Protein AF-A0A7S3YKD3-F1 (afdb_monomer_lite)

Radius of gyration: 24.83 Å; chains: 1; bounding box: 84×63×55 Å

Structure (mmCIF, N/CA/C/O backbone):
data_AF-A0A7S3YKD3-F1
#
_entry.id   AF-A0A7S3YKD3-F1
#
loop_
_atom_site.group_PDB
_atom_site.id
_atom_site.type_symbol
_atom_site.label_atom_id
_atom_site.label_alt_id
_atom_site.label_comp_id
_atom_site.label_asym_id
_atom_site.label_entity_id
_atom_site.label_seq_id
_atom_site.pdbx_PDB_ins_code
_atom_site.Cartn_x
_atom_site.Cartn_y
_atom_site.Cartn_z
_atom_site.occupancy
_atom_site.B_iso_or_equiv
_atom_site.auth_seq_id
_atom_site.auth_comp_id
_atom_site.auth_asym_id
_atom_site.auth_atom_id
_atom_site.pdbx_PDB_model_num
ATOM 1 N N . MET A 1 1 ? -50.666 22.606 -21.831 1.00 34.66 1 MET A N 1
ATOM 2 C CA . MET A 1 1 ? -51.166 21.639 -20.827 1.00 34.66 1 MET A CA 1
ATOM 3 C C . MET A 1 1 ? -49.979 20.759 -20.458 1.00 34.66 1 MET A C 1
ATOM 5 O O . MET A 1 1 ? -49.546 19.998 -21.302 1.00 34.66 1 MET A O 1
ATOM 9 N N . VAL A 1 2 ? -49.150 21.169 -19.493 1.00 30.89 2 VAL A N 1
ATOM 10 C CA . VAL A 1 2 ? -49.247 20.908 -18.037 1.00 30.89 2 VAL A CA 1
ATOM 11 C C . VAL A 1 2 ? -49.263 19.411 -17.709 1.00 30.89 2 VAL A C 1
ATOM 13 O O . VAL A 1 2 ? -50.261 18.758 -17.980 1.00 30.89 2 VAL A O 1
ATOM 16 N N . SER A 1 3 ? -48.165 18.919 -17.119 1.00 30.25 3 SER A N 1
ATOM 17 C CA . SER A 1 3 ? -48.097 18.133 -15.862 1.00 30.25 3 SER A CA 1
ATOM 18 C C . SER A 1 3 ? -46.668 17.564 -15.739 1.00 30.25 3 SER A C 1
ATOM 20 O O . SER A 1 3 ? -46.297 16.682 -16.500 1.00 30.25 3 SER A O 1
ATOM 22 N N . CYS A 1 4 ? -45.722 18.185 -15.026 1.00 28.56 4 CYS A N 1
ATOM 23 C CA . CYS A 1 4 ? -45.516 18.176 -13.566 1.00 28.56 4 CYS A CA 1
ATOM 24 C C . CYS A 1 4 ? -45.497 16.772 -12.918 1.00 28.56 4 CYS A C 1
ATOM 26 O O . CYS A 1 4 ? -46.563 16.196 -12.746 1.00 28.56 4 CYS A O 1
ATOM 28 N N . CYS A 1 5 ? -44.270 16.325 -12.569 1.00 29.75 5 CYS A N 1
ATOM 29 C CA . CYS A 1 5 ? -43.744 15.666 -11.341 1.00 29.75 5 CYS A CA 1
ATOM 30 C C . CYS A 1 5 ? -44.534 14.561 -10.585 1.00 29.75 5 CYS A C 1
ATOM 32 O O . CYS A 1 5 ? -45.752 14.521 -10.694 1.00 29.75 5 CYS A O 1
ATOM 34 N N . PRO A 1 6 ? -43.896 13.743 -9.699 1.00 41.44 6 PRO A N 1
ATOM 35 C CA . PRO A 1 6 ? -42.502 13.805 -9.216 1.00 41.44 6 PRO A CA 1
ATOM 36 C C . PRO A 1 6 ? -41.736 12.458 -9.212 1.00 41.44 6 PRO A C 1
ATOM 38 O O . PRO A 1 6 ? -42.296 11.395 -8.959 1.00 41.44 6 PRO A O 1
ATOM 41 N N . TYR A 1 7 ? -40.412 12.514 -9.386 1.00 30.55 7 TYR A N 1
ATOM 42 C CA . TYR A 1 7 ? -39.527 11.453 -8.897 1.00 30.55 7 TYR A CA 1
ATOM 43 C C . TYR A 1 7 ? -39.234 11.720 -7.420 1.00 30.55 7 TYR A C 1
ATOM 45 O O . TYR A 1 7 ? -38.707 12.771 -7.052 1.00 30.55 7 TYR A O 1
ATOM 53 N N . SER A 1 8 ? -39.649 10.774 -6.585 1.00 32.41 8 SER A N 1
ATOM 54 C CA . SER A 1 8 ? -39.481 10.786 -5.140 1.00 32.41 8 SER A CA 1
ATOM 55 C C . SER A 1 8 ? -38.012 10.717 -4.731 1.00 32.41 8 SER A C 1
ATOM 57 O O . SER A 1 8 ? -37.218 9.950 -5.272 1.00 32.41 8 SER A O 1
ATOM 59 N N . LEU A 1 9 ? -37.700 11.517 -3.717 1.00 37.72 9 LEU A N 1
ATOM 60 C CA . LEU A 1 9 ? -36.485 11.505 -2.917 1.00 37.72 9 LEU A CA 1
ATOM 61 C C . LEU A 1 9 ? -36.179 10.097 -2.385 1.00 37.72 9 LEU A C 1
ATOM 63 O O . LEU A 1 9 ? -36.966 9.541 -1.623 1.00 37.72 9 LEU A O 1
ATOM 67 N N . LEU A 1 10 ? -34.989 9.582 -2.689 1.00 32.19 10 LEU A N 1
ATOM 68 C CA . LEU A 1 10 ? -34.290 8.627 -1.833 1.00 32.19 10 LEU A CA 1
ATOM 69 C C . LEU A 1 10 ? -32.870 9.152 -1.622 1.00 32.19 10 LEU A C 1
ATOM 71 O O . LEU A 1 10 ? -31.980 8.987 -2.450 1.00 32.19 10 LEU A O 1
ATOM 75 N N . GLN A 1 11 ? -32.694 9.854 -0.504 1.00 32.47 11 GLN A N 1
ATOM 76 C CA . GLN A 1 11 ? -31.392 10.185 0.057 1.00 32.47 11 GLN A CA 1
ATOM 77 C C . GLN A 1 11 ? -30.726 8.886 0.530 1.00 32.47 11 GLN A C 1
ATOM 79 O O . GLN A 1 11 ? -31.123 8.322 1.547 1.00 32.47 11 GLN A O 1
ATOM 84 N N . THR A 1 12 ? -29.708 8.416 -0.185 1.00 33.34 12 THR A N 1
ATOM 85 C CA . THR A 1 12 ? -28.757 7.417 0.326 1.00 33.34 12 THR A CA 1
ATOM 86 C C . THR A 1 12 ? -27.536 8.144 0.897 1.00 33.34 12 THR A C 1
ATOM 88 O O . THR A 1 12 ? -26.924 8.929 0.170 1.00 33.34 12 THR A O 1
ATOM 91 N N . PRO A 1 13 ? -27.143 7.926 2.164 1.00 38.16 13 PRO A N 1
ATOM 92 C CA . PRO A 1 13 ? -25.991 8.595 2.747 1.00 38.16 13 PRO A CA 1
ATOM 93 C C . PRO A 1 13 ? -24.750 7.726 2.541 1.00 38.16 13 PRO A C 1
ATOM 95 O O . PRO A 1 13 ? -24.388 6.965 3.429 1.00 38.16 13 PRO A O 1
ATOM 98 N N . VAL A 1 14 ? -24.095 7.798 1.383 1.00 41.41 14 VAL A N 1
ATOM 99 C CA . VAL A 1 14 ? -22.787 7.145 1.212 1.00 41.41 14 VAL A CA 1
ATOM 100 C C . VAL A 1 14 ? -21.859 8.032 0.389 1.00 41.41 14 VAL A C 1
ATOM 102 O O . VAL A 1 14 ? -22.277 8.653 -0.585 1.00 41.41 14 VAL A O 1
ATOM 105 N N . THR A 1 15 ? -20.591 8.045 0.812 1.00 36.19 15 THR A N 1
ATOM 106 C CA . THR A 1 15 ? -19.396 8.663 0.208 1.00 36.19 15 THR A CA 1
ATOM 107 C C . THR A 1 15 ? -19.278 10.188 0.304 1.00 36.19 15 THR A C 1
ATOM 109 O O . THR A 1 15 ? -19.713 10.940 -0.562 1.00 36.19 15 THR A O 1
ATOM 112 N N . ARG A 1 16 ? -18.584 10.655 1.355 1.00 39.53 16 ARG A N 1
ATOM 113 C CA . ARG A 1 16 ? -17.815 11.904 1.278 1.00 39.53 16 ARG A CA 1
ATOM 114 C C . ARG A 1 16 ? -16.459 11.578 0.659 1.00 39.53 16 ARG A C 1
ATOM 116 O O . ARG A 1 16 ? -15.628 10.954 1.306 1.00 39.53 16 ARG A O 1
ATOM 123 N N . ILE A 1 17 ? -16.281 12.007 -0.580 1.00 44.41 17 ILE A N 1
ATOM 124 C CA . ILE A 1 17 ? -15.014 12.009 -1.309 1.00 44.41 17 ILE A CA 1
ATOM 125 C C . ILE A 1 17 ? -14.238 13.242 -0.828 1.00 44.41 17 ILE A C 1
ATOM 127 O O . ILE A 1 17 ? -14.763 14.359 -0.879 1.00 44.41 17 ILE A O 1
ATOM 131 N N . LEU A 1 18 ? -13.034 13.056 -0.290 1.00 38.66 18 LEU A N 1
ATOM 132 C CA . LEU A 1 18 ? -12.149 14.166 0.064 1.00 38.66 18 LEU A CA 1
ATOM 133 C C . LEU A 1 18 ? -11.165 14.383 -1.089 1.00 38.66 18 LEU A C 1
ATOM 135 O O . LEU A 1 18 ? -10.303 13.551 -1.324 1.00 38.66 18 LEU A O 1
ATOM 139 N N . ASN A 1 19 ? -11.291 15.512 -1.792 1.00 33.53 19 ASN A N 1
ATOM 140 C CA . ASN A 1 19 ? -10.354 15.915 -2.847 1.00 33.53 19 ASN A CA 1
ATOM 141 C C . ASN A 1 19 ? -8.927 16.113 -2.295 1.00 33.53 19 ASN A C 1
ATOM 143 O O . ASN A 1 19 ? -8.754 16.597 -1.174 1.00 33.53 19 ASN A O 1
ATOM 147 N N . ASN A 1 20 ? -7.919 15.843 -3.132 1.00 47.00 20 ASN A N 1
ATOM 148 C CA . ASN A 1 20 ? -6.479 15.808 -2.820 1.00 47.00 20 ASN A CA 1
ATOM 149 C C . ASN A 1 20 ? -5.908 16.976 -1.983 1.00 47.00 20 ASN A C 1
ATOM 151 O O . ASN A 1 20 ? -4.963 16.772 -1.227 1.00 47.00 20 ASN A O 1
ATOM 155 N N . SER A 1 21 ? -6.474 18.187 -2.025 1.00 42.28 21 SER A N 1
ATOM 156 C CA . SER A 1 21 ? -6.007 19.302 -1.173 1.00 42.28 21 SER A CA 1
ATOM 157 C C . SER A 1 21 ? -6.525 19.259 0.274 1.00 42.28 21 SER A C 1
ATOM 159 O O . SER A 1 21 ? -5.949 19.903 1.147 1.00 42.28 21 SER A O 1
ATOM 161 N N . LEU A 1 22 ? -7.588 18.500 0.557 1.00 42.09 22 LEU A N 1
ATOM 162 C CA . LEU A 1 22 ? -8.149 18.317 1.903 1.00 42.09 22 LEU A CA 1
ATOM 163 C C . LEU A 1 22 ? -7.567 17.096 2.626 1.00 42.09 22 LEU A C 1
ATOM 165 O O . LEU A 1 22 ? -7.574 17.082 3.852 1.00 42.09 22 LEU A O 1
ATOM 169 N N . VAL A 1 23 ? -7.023 16.114 1.899 1.00 46.91 23 VAL A N 1
ATOM 170 C CA . VAL A 1 23 ? -6.358 14.923 2.466 1.00 46.91 23 VAL A CA 1
ATOM 171 C C . VAL A 1 23 ? -5.108 15.323 3.253 1.00 46.91 23 VAL A C 1
ATOM 173 O O . VAL A 1 23 ? -4.964 14.951 4.418 1.00 46.91 23 VAL A O 1
ATOM 176 N N . LEU A 1 24 ? -4.264 16.179 2.665 1.00 44.59 24 LEU A N 1
ATOM 177 C CA . LEU A 1 24 ? -3.077 16.718 3.330 1.00 44.59 24 LEU A CA 1
ATOM 178 C C . LEU A 1 24 ? -3.462 17.566 4.546 1.00 44.59 24 LEU A C 1
ATOM 180 O O . LEU A 1 24 ? -2.840 17.448 5.591 1.00 44.59 24 LEU A O 1
ATOM 184 N N . VAL A 1 25 ? -4.521 18.374 4.451 1.00 47.53 25 VAL A N 1
ATOM 185 C CA . VAL A 1 25 ? -4.980 19.232 5.553 1.00 47.53 25 VAL A CA 1
ATOM 186 C C . VAL A 1 25 ? -5.644 18.422 6.666 1.00 47.53 25 VAL A C 1
ATOM 188 O O . VAL A 1 25 ? -5.446 18.758 7.822 1.00 47.53 25 VAL A O 1
ATOM 191 N N . ALA A 1 26 ? -6.372 17.343 6.374 1.00 47.84 26 ALA A N 1
ATOM 192 C CA . ALA A 1 26 ? -7.004 16.499 7.390 1.00 47.84 26 ALA A CA 1
ATOM 193 C C . ALA A 1 26 ? -5.978 15.643 8.141 1.00 47.84 26 ALA A C 1
ATOM 195 O O . ALA A 1 26 ? -6.002 15.606 9.371 1.00 47.84 26 ALA A O 1
ATOM 196 N N . VAL A 1 27 ? -5.033 15.028 7.422 1.00 51.47 27 VAL A N 1
ATOM 197 C CA . VAL A 1 27 ? -3.926 14.282 8.033 1.00 51.47 27 VAL A CA 1
ATOM 198 C C . VAL A 1 27 ? -3.004 15.252 8.782 1.00 51.47 27 VAL A C 1
ATOM 200 O O . VAL A 1 27 ? -2.698 15.009 9.942 1.00 51.47 27 VAL A O 1
ATOM 203 N N . THR A 1 28 ? -2.681 16.421 8.218 1.00 48.00 28 THR A N 1
ATOM 204 C CA . THR A 1 28 ? -1.852 17.442 8.891 1.00 48.00 28 THR A CA 1
ATOM 205 C C . THR A 1 28 ? -2.562 18.131 10.067 1.00 48.00 28 THR A C 1
ATOM 207 O O . THR A 1 28 ? -1.922 18.396 11.075 1.00 48.00 28 THR A O 1
ATOM 210 N N . LEU A 1 29 ? -3.876 18.387 10.028 1.00 47.72 29 LEU A N 1
ATOM 211 C CA . LEU A 1 29 ? -4.627 18.940 11.173 1.00 47.72 29 LEU A CA 1
ATOM 212 C C . LEU A 1 29 ? -4.763 17.921 12.307 1.00 47.72 29 LEU A C 1
ATOM 214 O O . LEU A 1 29 ? -4.669 18.309 13.472 1.00 47.72 29 LEU A O 1
ATOM 218 N N . LEU A 1 30 ? -4.918 16.632 11.988 1.00 48.78 30 LEU A N 1
ATOM 219 C CA . LEU A 1 30 ? -4.808 15.550 12.974 1.00 48.78 30 LEU A CA 1
ATOM 220 C C . LEU A 1 30 ? -3.377 15.468 13.557 1.00 48.78 30 LEU A C 1
ATOM 222 O O . LEU A 1 30 ? -3.214 15.276 14.762 1.00 48.78 30 LEU A O 1
ATOM 226 N N . ILE A 1 31 ? -2.344 15.722 12.741 1.00 48.41 31 ILE A N 1
ATOM 227 C CA . ILE A 1 31 ? -0.923 15.769 13.146 1.00 48.41 31 ILE A CA 1
ATOM 228 C C . ILE A 1 31 ? -0.572 17.011 14.001 1.00 48.41 31 ILE A C 1
ATOM 230 O O . ILE A 1 31 ? 0.213 16.903 14.945 1.00 48.41 31 ILE A O 1
ATOM 234 N N . CYS A 1 32 ? -1.129 18.194 13.715 1.00 37.81 32 CYS A N 1
ATOM 235 C CA . CYS A 1 32 ? -0.796 19.448 14.410 1.00 37.81 32 CYS A CA 1
ATOM 236 C C . CYS A 1 32 ? -1.543 19.631 15.740 1.00 37.81 32 CYS A C 1
ATOM 238 O O . CYS A 1 32 ? -1.026 20.275 16.652 1.00 37.81 32 CYS A O 1
ATOM 240 N N . LEU A 1 33 ? -2.741 19.059 15.896 1.00 41.28 33 LEU A N 1
ATOM 241 C CA . LEU A 1 33 ? -3.511 19.175 17.143 1.00 41.28 33 LEU A CA 1
ATOM 242 C C . LEU A 1 33 ? -2.972 18.287 18.280 1.00 41.28 33 LEU A C 1
ATOM 244 O O . LEU A 1 33 ? -3.301 18.526 19.440 1.00 41.28 33 LEU A O 1
ATOM 248 N N . SER A 1 34 ? -2.110 17.312 17.976 1.00 40.25 34 SER A N 1
ATOM 249 C CA . SER A 1 34 ? -1.435 16.452 18.962 1.00 40.25 34 SER A CA 1
ATOM 250 C C . SER A 1 34 ? -0.055 16.971 19.405 1.00 40.25 34 SER A C 1
ATOM 252 O O . SER A 1 34 ? 0.497 16.475 20.383 1.00 40.25 34 SER A O 1
ATOM 254 N N . SER A 1 35 ? 0.492 18.000 18.745 1.00 41.03 35 SER A N 1
ATOM 255 C CA . SER A 1 35 ? 1.831 18.557 19.017 1.00 41.03 35 SER A CA 1
ATOM 256 C C . SER A 1 35 ? 1.823 19.928 19.723 1.00 41.03 35 SER A C 1
ATOM 258 O O . SER A 1 35 ? 2.880 20.463 20.051 1.00 41.03 35 SER A O 1
ATOM 260 N N . ALA A 1 36 ? 0.650 20.480 20.056 1.00 37.75 36 ALA A N 1
ATOM 261 C CA . ALA A 1 36 ? 0.516 21.794 20.702 1.00 37.75 36 ALA A CA 1
ATOM 262 C C . ALA A 1 36 ? 0.768 21.818 22.230 1.00 37.75 36 ALA A C 1
ATOM 264 O O . ALA A 1 36 ? 0.475 22.817 22.884 1.00 37.75 36 ALA A O 1
ATOM 265 N N . PHE A 1 37 ? 1.330 20.763 22.825 1.00 39.53 37 PHE A N 1
ATOM 266 C CA . PHE A 1 37 ? 1.667 20.747 24.252 1.00 39.53 37 PHE A CA 1
ATOM 267 C C . PHE A 1 37 ? 3.044 20.121 24.474 1.00 39.53 37 PHE A C 1
ATOM 269 O O . PHE A 1 37 ? 3.154 18.966 24.858 1.00 39.53 37 PHE A O 1
ATOM 276 N N . THR A 1 38 ? 4.102 20.864 24.143 1.00 32.50 38 THR A N 1
ATOM 277 C CA . THR A 1 38 ? 5.305 21.103 24.973 1.00 32.50 38 THR A CA 1
ATOM 278 C C . THR A 1 38 ? 6.276 21.949 24.142 1.00 32.50 38 THR A C 1
ATOM 280 O O . THR A 1 38 ? 7.192 21.440 23.508 1.00 32.50 38 THR A O 1
ATOM 283 N N . PHE A 1 39 ? 6.085 23.266 24.134 1.00 29.30 39 PHE A N 1
ATOM 284 C CA . PHE A 1 39 ? 7.184 24.189 23.849 1.00 29.30 39 PHE A CA 1
ATOM 285 C C . PHE A 1 39 ? 7.141 25.278 24.916 1.00 29.30 39 PHE A C 1
ATOM 287 O O . PHE A 1 39 ? 6.600 26.363 24.720 1.00 29.30 39 PHE A O 1
ATOM 294 N N . ASN A 1 40 ? 7.629 24.919 26.106 1.00 27.75 40 ASN A N 1
ATOM 295 C CA . ASN A 1 40 ? 7.983 25.897 27.121 1.00 27.75 40 ASN A CA 1
ATOM 296 C C . ASN A 1 40 ? 9.492 26.151 27.044 1.00 27.75 40 ASN A C 1
ATOM 298 O O . ASN A 1 40 ? 10.292 25.249 26.807 1.00 27.75 40 ASN A O 1
ATOM 302 N N . LEU A 1 41 ? 9.798 27.430 27.175 1.00 30.83 41 LEU A N 1
ATOM 303 C CA . LEU A 1 41 ? 11.041 28.148 26.984 1.00 30.83 41 LEU A CA 1
ATOM 304 C C . LEU A 1 41 ? 12.292 27.502 27.593 1.00 30.83 41 LEU A C 1
ATOM 306 O O . LEU A 1 41 ? 12.326 27.160 28.769 1.00 30.83 41 LEU A O 1
ATOM 310 N N . GLY A 1 42 ? 13.379 27.593 26.821 1.00 29.42 42 GLY A N 1
ATOM 311 C CA . GLY A 1 42 ? 14.695 27.939 27.350 1.00 29.42 42 GLY A CA 1
ATOM 312 C C . GLY A 1 42 ? 15.708 26.801 27.406 1.00 29.42 42 GLY A C 1
ATOM 313 O O . GLY A 1 42 ? 15.666 25.980 28.306 1.00 29.42 42 GLY A O 1
ATOM 314 N N . GLN A 1 43 ? 16.718 26.847 26.536 1.00 29.28 43 GLN A N 1
ATOM 315 C CA . GLN A 1 43 ? 18.073 27.231 26.949 1.00 29.28 43 GLN A CA 1
ATOM 316 C C . GLN A 1 43 ? 19.038 27.292 25.757 1.00 29.28 43 GLN A C 1
ATOM 318 O O . GLN A 1 43 ? 18.932 26.558 24.778 1.00 29.28 43 GLN A O 1
ATOM 323 N N . LYS A 1 44 ? 19.969 28.242 25.863 1.00 30.30 44 LYS A N 1
ATOM 324 C CA . LYS A 1 44 ? 21.137 28.442 25.008 1.00 30.30 44 LYS A CA 1
ATOM 325 C C . LYS A 1 44 ? 22.305 27.581 25.521 1.00 30.30 44 LYS A C 1
ATOM 327 O O . LYS A 1 44 ? 22.471 27.484 26.728 1.00 30.30 44 LYS A O 1
ATOM 332 N N . HIS A 1 45 ? 23.172 27.195 24.578 1.00 27.70 45 HIS A N 1
ATOM 333 C CA . HIS A 1 45 ? 24.629 26.989 24.695 1.00 27.70 45 HIS A CA 1
ATOM 334 C C . HIS A 1 45 ? 25.230 25.715 25.348 1.00 27.70 45 HIS A C 1
ATOM 336 O O . HIS A 1 45 ? 24.852 25.311 26.435 1.00 27.70 45 HIS A O 1
ATOM 342 N N . GLU A 1 46 ? 26.292 25.240 24.662 1.00 30.02 46 GLU A N 1
ATOM 343 C CA . GLU A 1 46 ? 27.473 24.444 25.096 1.00 30.02 46 GLU A CA 1
ATOM 344 C C . GLU A 1 46 ? 27.338 22.906 25.194 1.00 30.02 46 GLU A C 1
ATOM 346 O O . GLU A 1 46 ? 26.496 22.372 25.895 1.00 30.02 46 GLU A O 1
ATOM 351 N N . LYS A 1 47 ? 27.975 22.145 24.283 1.00 25.91 47 LYS A N 1
ATOM 352 C CA . LYS A 1 47 ? 29.381 21.651 24.211 1.00 25.91 47 LYS A CA 1
ATOM 353 C C . LYS A 1 47 ? 29.661 20.400 25.071 1.00 25.91 47 LYS A C 1
ATOM 355 O O . LYS A 1 47 ? 29.787 20.481 26.279 1.00 25.91 47 LYS A O 1
ATOM 360 N N . PHE A 1 48 ? 29.848 19.284 24.355 1.00 22.11 48 PHE A N 1
ATOM 361 C CA . PHE A 1 48 ? 30.926 18.281 24.467 1.00 22.11 48 PHE A CA 1
ATOM 362 C C . PHE A 1 48 ? 31.413 17.841 25.867 1.00 22.11 48 PHE A C 1
ATOM 364 O O . PHE A 1 48 ? 32.119 18.592 26.530 1.00 22.11 48 PHE A O 1
ATOM 371 N N . CYS A 1 49 ? 31.210 16.561 26.213 1.00 22.61 49 CYS A N 1
ATOM 372 C CA . CYS A 1 49 ? 32.290 15.643 26.618 1.00 22.61 49 CYS A CA 1
ATOM 373 C C . CYS A 1 49 ? 31.804 14.180 26.664 1.00 22.61 49 CYS A C 1
ATOM 375 O O . CYS A 1 49 ? 30.672 13.903 27.050 1.00 22.61 49 CYS A O 1
ATOM 377 N N . ALA A 1 50 ? 32.678 13.268 26.236 1.00 23.78 50 ALA A N 1
ATOM 378 C CA . ALA A 1 50 ? 32.503 11.816 26.186 1.00 23.78 50 ALA A CA 1
ATOM 379 C C . ALA A 1 50 ? 32.610 11.149 27.570 1.00 23.78 50 ALA A C 1
ATOM 381 O O . ALA A 1 50 ? 33.186 11.761 28.459 1.00 23.78 50 ALA A O 1
ATOM 382 N N . VAL A 1 51 ? 32.162 9.887 27.693 1.00 24.48 51 VAL A N 1
ATOM 383 C CA . VAL A 1 51 ? 32.847 8.767 28.390 1.00 24.48 51 VAL A CA 1
ATOM 384 C C . VAL A 1 51 ? 32.163 7.438 27.997 1.00 24.48 51 VAL A C 1
ATOM 386 O O . VAL A 1 51 ? 30.950 7.293 28.123 1.00 24.48 51 VAL A O 1
ATOM 389 N N . GLU A 1 52 ? 32.959 6.477 27.518 1.00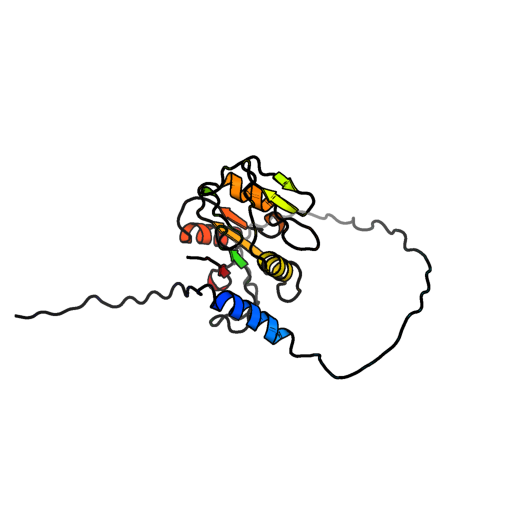 24.53 52 GLU A N 1
ATOM 390 C CA . GLU A 1 52 ? 32.639 5.043 27.397 1.00 24.53 52 GLU A CA 1
ATOM 391 C C . GLU A 1 52 ? 32.602 4.352 28.773 1.00 24.53 52 GLU A C 1
ATOM 393 O O . GLU A 1 52 ? 33.367 4.720 29.661 1.00 24.53 52 GLU A O 1
ATOM 398 N N . THR A 1 53 ? 31.806 3.287 28.935 1.00 27.09 53 THR A N 1
ATOM 399 C CA . THR A 1 53 ? 32.297 1.918 29.247 1.00 27.09 53 THR A CA 1
ATOM 400 C C . THR A 1 53 ? 31.153 0.928 29.533 1.00 27.09 53 THR A C 1
ATOM 402 O O . THR A 1 53 ? 30.337 1.123 30.423 1.00 27.09 53 THR A O 1
ATOM 405 N N . ASP A 1 54 ? 31.143 -0.142 28.733 1.00 24.75 54 ASP A N 1
ATOM 406 C CA . ASP A 1 54 ? 31.086 -1.571 29.083 1.00 24.75 54 ASP A CA 1
ATOM 407 C C . ASP A 1 54 ? 30.056 -2.196 30.064 1.00 24.75 54 ASP A C 1
ATOM 409 O O . ASP A 1 54 ? 29.994 -1.890 31.250 1.00 24.75 54 ASP A O 1
ATOM 413 N N . ARG A 1 55 ? 29.505 -3.314 29.546 1.00 26.42 55 ARG A N 1
ATOM 414 C CA . ARG A 1 55 ? 29.165 -4.620 30.167 1.00 26.42 55 ARG A CA 1
ATOM 415 C C . ARG A 1 55 ? 27.731 -4.946 30.640 1.00 26.42 55 ARG A C 1
ATOM 417 O O . ARG A 1 55 ? 27.229 -4.434 31.628 1.00 26.42 55 ARG A O 1
ATOM 424 N N . ALA A 1 56 ? 27.259 -6.031 30.005 1.00 25.36 56 ALA A N 1
ATOM 425 C CA . ALA A 1 56 ? 26.682 -7.264 30.563 1.00 25.36 56 ALA A CA 1
ATOM 426 C C . ALA A 1 56 ? 25.186 -7.325 30.926 1.00 25.36 56 ALA A C 1
ATOM 428 O O . ALA A 1 56 ? 24.731 -6.700 31.876 1.00 25.36 56 ALA A O 1
ATOM 429 N N . ALA A 1 57 ? 24.478 -8.249 30.263 1.00 28.64 57 ALA A N 1
ATOM 430 C CA . ALA A 1 57 ? 23.497 -9.122 30.909 1.00 28.64 57 ALA A CA 1
ATOM 431 C C . ALA A 1 57 ? 23.298 -10.408 30.084 1.00 28.64 57 ALA A C 1
ATOM 433 O O . ALA A 1 57 ? 22.750 -10.386 28.982 1.00 28.64 57 ALA A O 1
ATOM 434 N N . ASP A 1 58 ? 23.769 -11.514 30.656 1.00 28.52 58 ASP A N 1
ATOM 435 C CA . ASP A 1 58 ? 23.553 -12.893 30.231 1.00 28.52 58 ASP A CA 1
ATOM 436 C C . ASP A 1 58 ? 22.165 -13.421 30.658 1.00 28.52 58 ASP A C 1
ATOM 438 O O . ASP A 1 58 ? 21.662 -13.118 31.737 1.00 28.52 58 ASP A O 1
ATOM 442 N N . SER A 1 59 ? 21.596 -14.252 29.778 1.00 29.59 59 SER A N 1
ATOM 443 C CA . SER A 1 59 ? 20.760 -15.454 29.978 1.00 29.59 59 SER A CA 1
ATOM 444 C C . SER A 1 59 ? 19.913 -15.670 31.251 1.00 29.59 59 SER A C 1
ATOM 446 O O . SER A 1 59 ? 20.445 -15.815 32.349 1.00 29.59 59 SER A O 1
ATOM 448 N N . ALA A 1 60 ? 18.626 -16.000 31.052 1.00 26.50 60 ALA A N 1
ATOM 449 C CA . ALA A 1 60 ? 17.925 -17.009 31.859 1.00 26.50 60 ALA A CA 1
ATOM 450 C C . ALA A 1 60 ? 16.777 -17.673 31.070 1.00 26.50 60 ALA A C 1
ATOM 452 O O . ALA A 1 60 ? 15.778 -17.050 30.713 1.00 26.50 60 ALA A O 1
ATOM 453 N N . THR A 1 61 ? 16.953 -18.964 30.805 1.00 25.88 61 THR A N 1
ATOM 454 C CA . THR A 1 61 ? 16.058 -19.862 30.068 1.00 25.88 61 THR A CA 1
ATOM 455 C C . THR A 1 61 ? 15.083 -20.570 31.014 1.00 25.88 61 THR A C 1
ATOM 457 O O . THR A 1 61 ? 15.461 -20.977 32.105 1.00 25.88 61 THR A O 1
ATOM 460 N N . ALA A 1 62 ? 13.863 -20.785 30.511 1.00 25.52 62 ALA A N 1
ATOM 461 C CA . ALA A 1 62 ? 12.933 -21.881 30.807 1.00 25.52 62 ALA A CA 1
ATOM 462 C C . ALA A 1 62 ? 12.528 -22.167 32.261 1.00 25.52 62 ALA A C 1
ATOM 464 O O . ALA A 1 62 ? 13.244 -22.833 32.992 1.00 25.52 62 ALA A O 1
ATOM 465 N N . LEU A 1 63 ? 11.258 -21.886 32.569 1.00 25.92 63 LEU A N 1
ATOM 466 C CA . LEU A 1 63 ? 10.413 -22.716 33.438 1.00 25.92 63 LEU A CA 1
ATOM 467 C C . LEU A 1 63 ? 8.935 -22.463 33.074 1.00 25.92 63 LEU A C 1
ATOM 469 O O . LEU A 1 63 ? 8.243 -21.681 33.716 1.00 25.92 63 LEU A O 1
ATOM 473 N N . TYR A 1 64 ? 8.434 -23.111 32.018 1.00 24.77 64 TYR A N 1
ATOM 474 C CA . TYR A 1 64 ? 6.989 -23.186 31.768 1.00 24.77 64 TYR A CA 1
ATOM 475 C C . TYR A 1 64 ? 6.611 -24.549 31.191 1.00 24.77 64 TYR A C 1
ATOM 477 O O . TYR A 1 64 ? 6.494 -24.727 29.983 1.00 24.77 64 TYR A O 1
ATOM 485 N N . ALA A 1 65 ? 6.455 -25.543 32.067 1.00 28.78 65 ALA A N 1
ATOM 486 C CA . ALA A 1 65 ? 5.814 -26.808 31.719 1.00 28.78 65 ALA A CA 1
ATOM 487 C C . ALA A 1 65 ? 5.391 -27.580 32.977 1.00 28.78 65 ALA A C 1
ATOM 489 O O . ALA A 1 65 ? 6.145 -28.420 33.460 1.00 28.78 65 ALA A O 1
ATOM 490 N N . ARG A 1 66 ? 4.168 -27.352 33.483 1.00 28.88 66 ARG A N 1
ATOM 491 C CA . ARG A 1 66 ? 3.375 -28.408 34.143 1.00 28.88 66 ARG A CA 1
ATOM 492 C C . ARG A 1 66 ? 1.907 -28.012 34.318 1.00 28.88 66 ARG A C 1
ATOM 494 O O . ARG A 1 66 ? 1.565 -27.241 35.202 1.00 28.88 66 ARG A O 1
ATOM 501 N N . SER A 1 67 ? 1.029 -28.612 33.520 1.00 29.39 67 SER A N 1
ATOM 502 C CA . SER A 1 67 ? -0.040 -29.511 33.994 1.00 29.39 67 SER A CA 1
ATOM 503 C C . SER A 1 67 ? -1.103 -29.692 32.902 1.00 29.39 67 SER A C 1
ATOM 505 O O . SER A 1 67 ? -1.786 -28.759 32.499 1.00 29.39 67 SER A O 1
ATOM 507 N N . LYS A 1 68 ? -1.228 -30.927 32.402 1.00 28.77 68 LYS A N 1
ATOM 508 C CA . LYS A 1 68 ? -2.400 -31.398 31.657 1.00 28.77 68 LYS A CA 1
ATOM 509 C C . LYS A 1 68 ? -3.219 -32.264 32.605 1.00 28.77 68 LYS A C 1
ATOM 511 O O . LYS A 1 68 ? -2.700 -33.244 33.134 1.00 28.77 68 LYS A O 1
ATOM 516 N N . GLY A 1 69 ? -4.485 -31.908 32.783 1.00 27.30 69 GLY A N 1
ATOM 517 C CA . GLY A 1 69 ? -5.492 -32.710 33.459 1.00 27.30 69 GLY A CA 1
ATOM 518 C C . GLY A 1 69 ? -6.812 -32.638 32.694 1.00 27.30 69 GLY A C 1
ATOM 519 O O . GLY A 1 69 ? -7.389 -31.567 32.599 1.00 27.30 69 GLY A O 1
ATOM 520 N N . ARG A 1 70 ? -7.232 -33.807 32.193 1.00 27.61 70 ARG A N 1
ATOM 521 C CA . ARG A 1 70 ? -8.610 -34.292 31.989 1.00 27.61 70 ARG A CA 1
ATOM 522 C C . ARG A 1 70 ? -9.543 -33.558 31.002 1.00 27.61 70 ARG A C 1
ATOM 524 O O . ARG A 1 70 ? -9.907 -32.406 31.183 1.00 27.61 70 ARG A O 1
ATOM 531 N N . GLN A 1 71 ? -9.977 -34.310 29.985 1.00 31.23 71 GLN A N 1
ATOM 532 C CA . GLN A 1 71 ? -11.118 -34.012 29.116 1.00 31.23 71 GLN A CA 1
ATOM 533 C C . GLN A 1 71 ? -12.419 -34.465 29.791 1.00 31.23 71 GLN A C 1
ATOM 535 O O . GLN A 1 71 ? -12.438 -35.553 30.359 1.00 31.23 71 GLN A O 1
ATOM 540 N N . ASP A 1 72 ? -13.483 -33.676 29.651 1.00 30.53 72 ASP A N 1
ATOM 541 C CA . ASP A 1 72 ? -14.863 -34.165 29.615 1.00 30.53 72 ASP A CA 1
ATOM 542 C C . ASP A 1 72 ? -15.710 -33.253 28.717 1.00 30.53 72 ASP A C 1
ATOM 544 O O . ASP A 1 72 ? -15.490 -32.043 28.628 1.00 30.53 72 ASP A O 1
ATOM 548 N N . GLY A 1 73 ? -16.620 -33.884 27.974 1.00 30.17 73 GLY A N 1
ATOM 549 C CA . GLY A 1 73 ? -17.400 -33.283 26.901 1.00 30.17 73 GLY A CA 1
ATOM 550 C C . GLY A 1 73 ? -18.584 -32.440 27.373 1.00 30.17 73 GLY A C 1
ATOM 551 O O . GLY A 1 73 ? -19.217 -32.710 28.388 1.00 30.17 73 GLY A O 1
ATOM 552 N N . GLY A 1 74 ? -18.931 -31.447 26.556 1.00 27.64 74 GLY A N 1
ATOM 553 C CA . GLY A 1 74 ? -20.137 -30.645 26.708 1.00 27.64 74 GLY A CA 1
ATOM 554 C C . GLY A 1 74 ? -20.419 -29.853 25.437 1.00 27.64 74 GLY A C 1
ATOM 555 O O . GLY A 1 74 ? -19.700 -28.920 25.100 1.00 27.64 74 GLY A O 1
ATOM 556 N N . ARG A 1 75 ? -21.471 -30.247 24.717 1.00 34.16 75 ARG A N 1
ATOM 557 C CA . ARG A 1 75 ? -22.052 -29.521 23.582 1.00 34.16 75 ARG A CA 1
ATOM 558 C C . ARG A 1 75 ? -22.559 -28.163 24.080 1.00 34.16 75 ARG A C 1
ATOM 560 O O . ARG A 1 75 ? -23.505 -28.132 24.860 1.00 34.16 75 ARG A O 1
ATOM 567 N N . GLN A 1 76 ? -21.961 -27.065 23.624 1.00 27.84 76 GLN A N 1
ATOM 568 C CA . GLN A 1 76 ? -22.429 -25.707 23.913 1.00 27.84 76 GLN A CA 1
ATOM 569 C C . GLN A 1 76 ? -22.740 -24.962 22.609 1.00 27.84 76 GLN A C 1
ATOM 571 O O . GLN A 1 76 ? -21.985 -25.021 21.640 1.00 27.84 76 GLN A O 1
ATOM 576 N N . GLN A 1 77 ? -23.918 -24.335 22.594 1.00 31.27 77 GLN A N 1
ATOM 577 C CA . GLN A 1 77 ? -24.440 -23.438 21.560 1.00 31.27 77 GLN A CA 1
ATOM 578 C C . GLN A 1 77 ? -23.439 -22.333 21.189 1.00 31.27 77 GLN A C 1
ATOM 580 O O . GLN A 1 77 ? -22.646 -21.938 22.045 1.00 31.27 77 GLN A O 1
ATOM 585 N N . PRO A 1 78 ? -23.481 -21.793 19.953 1.00 31.05 78 PRO A N 1
ATOM 586 C CA . PRO A 1 78 ? -22.582 -20.717 19.568 1.00 31.05 78 PRO A CA 1
ATOM 587 C C . PRO A 1 78 ? -22.884 -19.482 20.421 1.00 31.05 78 PRO A C 1
ATOM 589 O O . PRO A 1 78 ? -23.965 -18.895 20.344 1.00 31.05 78 PRO A O 1
ATOM 592 N N . ALA A 1 79 ? -21.919 -19.134 21.269 1.00 31.12 79 ALA A N 1
ATOM 593 C CA . ALA A 1 79 ? -21.925 -17.921 22.058 1.00 31.12 79 ALA A CA 1
ATOM 594 C C . ALA A 1 79 ? -21.900 -16.707 21.121 1.00 31.12 79 ALA A C 1
ATOM 596 O O . ALA A 1 79 ? -21.138 -16.661 20.153 1.00 31.12 79 ALA A O 1
ATOM 597 N N . ALA A 1 80 ? -22.772 -15.748 21.421 1.00 32.94 80 ALA A N 1
ATOM 598 C CA . ALA A 1 80 ? -22.865 -14.461 20.761 1.00 32.94 80 ALA A CA 1
ATOM 599 C C . ALA A 1 80 ? -21.489 -13.787 20.651 1.00 32.94 80 ALA A C 1
ATOM 601 O O . ALA A 1 80 ? -20.689 -13.831 21.587 1.00 32.94 80 ALA A O 1
ATOM 602 N N . ALA A 1 81 ? -21.244 -13.165 19.496 1.00 38.19 81 ALA A N 1
ATOM 603 C CA . ALA A 1 81 ? -20.064 -12.362 19.220 1.00 38.19 81 ALA A CA 1
ATOM 604 C C . ALA A 1 81 ? -19.788 -11.403 20.387 1.00 38.19 81 ALA A C 1
ATOM 606 O O . ALA A 1 81 ? -20.645 -10.602 20.764 1.00 38.19 81 ALA A O 1
ATOM 607 N N . ALA A 1 82 ? -18.596 -11.521 20.971 1.00 36.50 82 ALA A N 1
ATOM 608 C CA . ALA A 1 82 ? -18.134 -10.634 22.021 1.00 36.50 82 ALA A CA 1
ATOM 609 C C . ALA A 1 82 ? -18.099 -9.198 21.480 1.00 36.50 82 ALA A C 1
ATOM 611 O O . ALA A 1 82 ? -17.287 -8.859 20.620 1.00 36.50 82 ALA A O 1
ATOM 612 N N . GLN A 1 83 ? -19.012 -8.366 21.976 1.00 39.41 83 GLN A N 1
ATOM 613 C CA . GLN A 1 83 ? -19.003 -6.925 21.768 1.00 39.41 83 GLN A CA 1
ATOM 614 C C . GLN A 1 83 ? -17.744 -6.371 22.440 1.00 39.41 83 GLN A C 1
ATOM 616 O O . GLN A 1 83 ? -17.620 -6.418 23.663 1.00 39.41 83 GLN A O 1
ATOM 621 N N . ASN A 1 84 ? -16.787 -5.907 21.637 1.00 46.44 84 ASN A N 1
ATOM 622 C CA . ASN A 1 84 ? -15.514 -5.379 22.115 1.00 46.44 84 ASN A CA 1
ATOM 623 C C . ASN A 1 84 ? -15.645 -3.850 22.277 1.00 46.44 84 ASN A C 1
ATOM 625 O O . ASN A 1 84 ? -15.867 -3.171 21.272 1.00 46.44 84 ASN A O 1
ATOM 629 N N . PRO A 1 85 ? -15.575 -3.279 23.494 1.00 47.38 85 PRO A N 1
ATOM 630 C CA . PRO A 1 85 ? -15.873 -1.870 23.699 1.00 47.38 85 PRO A CA 1
ATOM 631 C C . PRO A 1 85 ? -14.604 -1.012 23.591 1.00 47.38 85 PRO A C 1
ATOM 633 O O . PRO A 1 85 ? -13.855 -0.877 24.552 1.00 47.38 85 PRO A O 1
ATOM 636 N N . ALA A 1 86 ? -14.400 -0.392 22.429 1.00 45.00 86 ALA A N 1
ATOM 637 C CA . ALA A 1 86 ? -13.715 0.895 22.244 1.00 45.00 86 ALA A CA 1
ATOM 638 C C . ALA A 1 86 ? -14.001 1.363 20.803 1.00 45.00 86 ALA A C 1
ATOM 640 O O . ALA A 1 86 ? -13.818 0.577 19.886 1.00 45.00 86 ALA A O 1
ATOM 641 N N . ALA A 1 87 ? -14.440 2.574 20.469 1.00 45.78 87 ALA A N 1
ATOM 642 C CA . ALA A 1 87 ? -14.899 3.754 21.190 1.00 45.78 87 ALA A CA 1
ATOM 643 C C . ALA A 1 87 ? -15.748 4.574 20.181 1.00 45.78 87 ALA A C 1
ATOM 645 O O . ALA A 1 87 ? -15.731 4.322 18.983 1.00 45.78 87 ALA A O 1
ATOM 646 N N . HIS A 1 88 ? -16.532 5.528 20.667 1.00 42.72 88 HIS A N 1
ATOM 647 C CA . HIS A 1 88 ? -17.662 6.167 19.980 1.00 42.72 88 HIS A CA 1
ATOM 648 C C . HIS A 1 88 ? -17.348 6.945 18.673 1.00 42.72 88 HIS A C 1
ATOM 650 O O . HIS A 1 88 ? -16.664 7.964 18.724 1.00 42.72 88 HIS A O 1
ATOM 656 N N . ASN A 1 89 ? -17.962 6.568 17.539 1.00 50.34 89 ASN A N 1
ATOM 657 C CA . ASN A 1 89 ? -17.958 7.344 16.286 1.00 50.34 89 ASN A CA 1
ATOM 658 C C . ASN A 1 89 ? -19.311 8.037 16.012 1.00 50.34 89 ASN A C 1
ATOM 660 O O . ASN A 1 89 ? -20.250 7.404 15.525 1.00 50.34 89 ASN A O 1
ATOM 664 N N . PRO A 1 90 ? -19.400 9.363 16.208 1.00 45.62 90 PRO A N 1
ATOM 665 C CA . PRO A 1 90 ? -20.426 10.171 15.578 1.00 45.62 90 PRO A CA 1
ATOM 666 C C . PRO A 1 90 ? -19.761 11.165 14.612 1.00 45.62 90 PRO A C 1
ATOM 668 O O . PRO A 1 90 ? -19.657 12.359 14.885 1.00 45.62 90 PRO A O 1
ATOM 671 N N . ARG A 1 91 ? -19.356 10.652 13.444 1.00 50.03 91 ARG A N 1
ATOM 672 C CA . ARG A 1 91 ? -18.899 11.378 12.237 1.00 50.03 91 ARG A CA 1
ATOM 673 C C . ARG A 1 91 ? -17.407 11.809 12.183 1.00 50.03 91 ARG A C 1
ATOM 675 O O . ARG A 1 91 ? -17.122 12.814 11.545 1.00 50.03 91 ARG A O 1
ATOM 682 N N . LEU A 1 92 ? -16.466 11.020 12.740 1.00 54.78 92 LEU A N 1
ATOM 683 C CA . LEU A 1 92 ? -14.992 11.262 12.849 1.00 54.78 92 LEU A CA 1
ATOM 684 C C . LEU A 1 92 ? -14.566 12.359 13.856 1.00 54.78 92 LEU A C 1
ATOM 686 O O . LEU A 1 92 ? -13.646 13.137 13.618 1.00 54.78 92 LEU A O 1
ATOM 690 N N . GLY A 1 93 ? -15.240 12.434 15.007 1.00 49.62 93 GLY A N 1
ATOM 691 C CA . GLY A 1 93 ? -15.052 13.500 16.002 1.00 49.62 93 GLY A CA 1
ATOM 692 C C . GLY A 1 93 ? -14.070 13.246 17.156 1.00 49.62 93 GLY A C 1
ATOM 693 O O . GLY A 1 93 ? -14.001 14.127 18.010 1.00 49.62 93 GLY A O 1
ATOM 694 N N . LYS A 1 94 ? -13.385 12.081 17.221 1.00 54.66 94 LYS A N 1
ATOM 695 C CA . LYS A 1 94 ? -12.235 11.713 18.107 1.00 54.66 94 LYS A CA 1
ATOM 696 C C . LYS A 1 94 ? -12.042 10.182 18.219 1.00 54.66 94 LYS A C 1
ATOM 698 O O . LYS A 1 94 ? -11.865 9.650 19.313 1.00 54.66 94 LYS A O 1
ATOM 703 N N . THR A 1 95 ? -12.088 9.442 17.114 1.00 73.62 95 THR A N 1
ATOM 704 C CA . THR A 1 95 ? -11.734 8.012 17.135 1.00 73.62 95 THR A CA 1
ATOM 705 C C . THR A 1 95 ? -10.763 7.693 16.020 1.00 73.62 95 THR A C 1
ATOM 707 O O . THR A 1 95 ? -10.925 8.138 14.885 1.00 73.62 95 THR A O 1
ATOM 710 N N . ILE A 1 96 ? -9.726 6.949 16.382 1.00 86.31 96 ILE A N 1
ATOM 711 C CA . ILE A 1 96 ? -8.768 6.382 15.446 1.00 86.31 96 ILE A CA 1
ATOM 712 C C . ILE A 1 96 ? -9.478 5.234 14.716 1.00 86.31 96 ILE A C 1
ATOM 714 O O . ILE A 1 96 ? -10.129 4.425 15.385 1.00 86.31 96 ILE A O 1
ATOM 718 N N . PRO A 1 97 ? -9.422 5.172 13.372 1.00 93.31 97 PRO A N 1
ATOM 719 C CA . PRO A 1 97 ? -10.029 4.075 12.627 1.00 93.31 97 PRO A CA 1
ATOM 720 C C . PRO A 1 97 ? -9.381 2.747 13.019 1.00 93.31 97 PRO A C 1
ATOM 722 O O . PRO A 1 97 ? -8.200 2.694 13.357 1.00 93.31 97 PRO A O 1
ATOM 725 N N . ARG A 1 98 ? -10.146 1.659 12.940 1.00 95.44 98 ARG A N 1
ATOM 726 C CA . ARG A 1 98 ? -9.610 0.307 13.161 1.00 95.44 98 ARG A CA 1
ATOM 727 C C . ARG A 1 98 ? -8.974 -0.265 11.899 1.00 95.44 98 ARG A C 1
ATOM 729 O O . ARG A 1 98 ? -8.136 -1.156 11.992 1.00 95.44 98 ARG A O 1
ATOM 736 N N . LEU A 1 99 ? -9.361 0.249 10.732 1.00 97.50 99 LEU A N 1
ATOM 737 C CA . LEU A 1 99 ? -8.781 -0.126 9.450 1.00 97.50 99 LEU A CA 1
ATOM 738 C C . LEU A 1 99 ? -8.622 1.105 8.554 1.00 97.50 99 LEU A C 1
ATOM 740 O O . LEU A 1 99 ? -9.604 1.775 8.232 1.00 97.50 99 LEU A O 1
ATOM 744 N N . VAL A 1 100 ? -7.399 1.383 8.112 1.00 98.00 100 VAL A N 1
ATOM 745 C CA . VAL A 1 100 ? -7.136 2.364 7.054 1.00 98.00 100 VAL A CA 1
ATOM 746 C C . VAL A 1 100 ? -6.928 1.621 5.742 1.00 98.00 100 VAL A C 1
ATOM 748 O O . VAL A 1 100 ? -6.058 0.762 5.626 1.00 98.00 100 VAL A O 1
ATOM 751 N N . VAL A 1 101 ? -7.736 1.952 4.746 1.00 98.62 101 VAL A N 1
ATOM 752 C CA . VAL A 1 101 ? -7.718 1.350 3.418 1.00 98.62 101 VAL A CA 1
ATOM 753 C C . VAL A 1 101 ? -7.177 2.374 2.423 1.00 98.62 101 VAL A C 1
ATOM 755 O O . VAL A 1 101 ? -7.616 3.524 2.421 1.00 98.62 101 VAL A O 1
ATOM 758 N N . PHE A 1 102 ? -6.262 1.958 1.557 1.00 98.69 102 PHE A N 1
ATOM 759 C CA . PHE A 1 102 ? -5.756 2.774 0.454 1.00 98.69 102 PHE A CA 1
ATOM 760 C C . PHE A 1 102 ? -6.096 2.116 -0.890 1.00 98.69 102 PHE A C 1
ATOM 762 O O . PHE A 1 102 ? -6.008 0.890 -1.024 1.00 98.69 102 PHE A O 1
ATOM 769 N N . ASP A 1 103 ? -6.450 2.913 -1.901 1.00 98.50 103 ASP A N 1
ATOM 770 C CA . ASP A 1 103 ? -6.137 2.547 -3.287 1.00 98.50 103 ASP A CA 1
ATOM 771 C C . ASP A 1 103 ? -4.604 2.496 -3.491 1.00 98.50 103 ASP A C 1
ATOM 773 O O . ASP A 1 103 ? -3.837 2.682 -2.547 1.00 98.50 103 ASP A O 1
ATOM 777 N N . LEU A 1 104 ? -4.126 2.175 -4.691 1.00 98.44 104 LEU A N 1
ATOM 778 C CA . LEU A 1 104 ? -2.707 2.026 -4.985 1.00 98.44 104 LEU A CA 1
ATOM 779 C C . LEU A 1 104 ? -2.237 3.016 -6.047 1.00 98.44 104 LEU A C 1
ATOM 781 O O . LEU A 1 104 ? -1.371 3.846 -5.757 1.00 98.44 104 LEU A O 1
ATOM 785 N N . ASP A 1 105 ? -2.792 2.920 -7.251 1.00 97.50 105 ASP A N 1
ATOM 786 C CA . ASP A 1 105 ? -2.394 3.754 -8.381 1.00 97.50 105 ASP A CA 1
ATOM 787 C C . ASP A 1 105 ? -2.851 5.190 -8.094 1.00 97.50 105 ASP A C 1
ATOM 789 O O . ASP A 1 105 ? -3.951 5.396 -7.616 1.00 97.50 105 ASP A O 1
ATOM 793 N N . PHE A 1 106 ? -1.971 6.182 -8.244 1.00 97.19 106 PHE A N 1
ATOM 794 C CA . PHE A 1 106 ? -2.216 7.592 -7.884 1.00 97.19 106 PHE A CA 1
ATOM 795 C C . PHE A 1 106 ? -2.627 7.903 -6.431 1.00 97.19 106 PHE A C 1
ATOM 797 O O . PHE A 1 106 ? -2.737 9.077 -6.073 1.00 97.19 106 PHE A O 1
ATOM 804 N N . THR A 1 107 ? -2.685 6.901 -5.556 1.00 97.19 107 THR A N 1
ATOM 805 C CA . THR A 1 107 ? -2.879 7.074 -4.109 1.00 97.19 107 THR A CA 1
ATOM 806 C C . THR A 1 107 ? -1.600 6.775 -3.316 1.00 97.19 107 THR A C 1
ATOM 808 O O . THR A 1 107 ? -1.149 7.592 -2.511 1.00 97.19 107 THR A O 1
ATOM 811 N N . VAL A 1 108 ? -0.969 5.621 -3.552 1.00 98.25 108 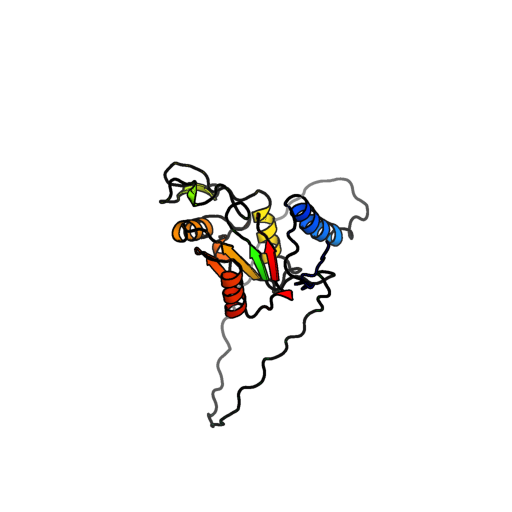VAL A N 1
ATOM 812 C CA . VAL A 1 108 ? 0.272 5.195 -2.874 1.00 98.25 108 VAL A CA 1
ATOM 813 C C . VAL A 1 108 ? 1.491 5.520 -3.731 1.00 98.25 108 VAL A C 1
ATOM 815 O O . VAL A 1 108 ? 2.518 5.963 -3.207 1.00 98.25 108 VAL A O 1
ATOM 818 N N . TRP A 1 109 ? 1.389 5.341 -5.046 1.00 98.38 109 TRP A N 1
ATOM 819 C CA . TRP A 1 109 ? 2.486 5.560 -5.986 1.00 98.38 109 TRP A CA 1
ATOM 820 C C . TRP A 1 109 ? 2.015 6.132 -7.319 1.00 98.38 109 TRP A C 1
ATOM 822 O O . TRP A 1 109 ? 0.826 6.246 -7.600 1.00 98.38 109 TRP A O 1
ATOM 832 N N . ARG A 1 110 ? 2.993 6.454 -8.160 1.00 97.75 110 ARG A N 1
ATOM 833 C CA . ARG A 1 110 ? 2.838 6.729 -9.589 1.00 97.75 110 ARG A CA 1
ATOM 834 C C . ARG A 1 110 ? 4.006 6.104 -10.367 1.00 97.75 110 ARG A C 1
ATOM 836 O O . ARG A 1 110 ? 5.078 5.964 -9.767 1.00 97.75 110 ARG A O 1
ATOM 843 N N . PRO A 1 111 ? 3.859 5.797 -11.667 1.00 97.81 111 PRO A N 1
ATOM 844 C CA . PRO A 1 111 ? 2.637 5.893 -12.488 1.00 97.81 111 PRO A CA 1
ATOM 845 C C . PRO A 1 111 ? 1.610 4.790 -12.160 1.00 97.81 111 PRO A C 1
ATOM 847 O O . PRO A 1 111 ? 1.832 4.019 -11.221 1.00 97.81 111 PRO A O 1
ATOM 850 N N . GLU A 1 112 ? 0.494 4.715 -12.896 1.00 97.50 112 GLU A N 1
ATOM 851 C CA . GLU A 1 112 ? -0.416 3.568 -12.797 1.00 97.50 112 GLU A CA 1
ATOM 852 C C . GLU A 1 112 ? 0.275 2.294 -13.286 1.00 97.50 112 GLU A C 1
ATOM 854 O O . GLU A 1 112 ? 1.074 2.305 -14.228 1.00 97.50 112 GLU A O 1
ATOM 859 N N . MET A 1 113 ? -0.081 1.149 -12.707 1.00 97.69 113 MET A N 1
ATOM 860 C CA . MET A 1 113 ? 0.542 -0.120 -13.085 1.00 97.69 113 MET A CA 1
ATOM 861 C C . MET A 1 113 ? 0.407 -0.467 -14.579 1.00 97.69 113 MET A C 1
ATOM 863 O O . MET A 1 113 ? 1.278 -1.158 -15.111 1.00 97.69 113 MET A O 1
ATOM 867 N N . TYR A 1 114 ? -0.656 -0.037 -15.275 1.00 96.69 114 TYR A N 1
ATOM 868 C CA . TYR A 1 114 ? -0.816 -0.321 -16.711 1.00 96.69 114 TYR A CA 1
ATOM 869 C C . TYR A 1 114 ? 0.074 0.545 -17.611 1.00 96.69 114 TYR A C 1
ATOM 871 O O . TYR A 1 114 ? 0.265 0.184 -18.774 1.00 96.69 114 TYR A O 1
ATOM 879 N N . GLU A 1 115 ? 0.599 1.661 -17.099 1.00 97.81 115 GLU A N 1
ATOM 880 C CA . GLU A 1 115 ? 1.488 2.568 -17.835 1.00 97.81 115 GLU A CA 1
ATOM 881 C C . GLU A 1 115 ? 2.925 2.027 -17.903 1.00 97.81 115 GLU A C 1
ATOM 883 O O . GLU A 1 115 ? 3.708 2.431 -18.761 1.00 97.81 115 GLU A O 1
ATOM 888 N N . LEU A 1 116 ? 3.268 1.082 -17.024 1.00 97.69 116 LEU A N 1
ATOM 889 C CA . LEU A 1 116 ? 4.590 0.472 -16.946 1.00 97.69 116 LEU A CA 1
ATOM 890 C C . LEU A 1 116 ? 4.813 -0.553 -18.062 1.00 97.69 116 LEU A C 1
ATOM 892 O O . LEU A 1 116 ? 3.915 -1.294 -18.478 1.00 97.69 116 LEU A O 1
ATOM 896 N N . ALA A 1 117 ? 6.068 -0.683 -18.486 1.00 97.69 117 ALA A N 1
ATOM 897 C CA . ALA A 1 117 ? 6.495 -1.740 -19.388 1.00 97.69 117 ALA A CA 1
ATOM 898 C C . ALA A 1 117 ? 6.396 -3.123 -18.725 1.00 97.69 117 ALA A C 1
ATOM 900 O O . ALA A 1 117 ? 6.273 -4.117 -19.446 1.00 97.69 117 ALA A O 1
ATOM 901 N N . GLY A 1 118 ? 6.433 -3.194 -17.391 1.00 94.56 118 GLY A N 1
ATOM 902 C CA . GLY A 1 118 ? 6.179 -4.401 -16.603 1.00 94.56 118 GLY A CA 1
ATOM 903 C C . GLY A 1 118 ? 7.426 -5.120 -16.092 1.00 94.56 118 GLY A C 1
ATOM 904 O O . GLY A 1 118 ? 8.539 -4.608 -16.150 1.00 94.56 118 GLY A O 1
ATOM 905 N N . ALA A 1 119 ? 7.220 -6.338 -15.590 1.00 93.94 119 ALA A N 1
ATOM 906 C CA . ALA A 1 119 ? 8.254 -7.167 -14.969 1.00 93.94 119 ALA A CA 1
ATOM 907 C C . ALA A 1 119 ? 9.425 -7.541 -15.921 1.00 93.94 119 ALA A C 1
ATOM 909 O O . ALA A 1 119 ? 9.224 -7.620 -17.139 1.00 93.94 119 ALA A O 1
ATOM 910 N N . PRO A 1 120 ? 10.626 -7.863 -15.391 1.00 97.00 120 PRO A N 1
ATOM 911 C CA . PRO A 1 120 ? 10.965 -7.936 -13.964 1.00 97.00 120 PRO A CA 1
ATOM 912 C C . PRO A 1 120 ? 11.048 -6.558 -13.306 1.00 97.00 120 PRO A C 1
ATOM 914 O O . PRO A 1 120 ? 11.509 -5.603 -13.928 1.00 97.00 120 PRO A O 1
ATOM 917 N N . PHE A 1 121 ? 10.628 -6.474 -12.041 1.00 98.38 121 PHE A N 1
ATOM 918 C CA . PHE A 1 121 ? 10.838 -5.277 -11.235 1.00 98.38 121 PHE A CA 1
ATOM 919 C C . PHE A 1 121 ? 12.171 -5.369 -10.496 1.00 98.38 121 PHE A C 1
ATOM 921 O O . PHE A 1 121 ? 12.491 -6.380 -9.870 1.00 98.38 121 PHE A O 1
ATOM 928 N N . THR A 1 122 ? 12.957 -4.300 -10.564 1.00 98.31 122 THR A N 1
ATOM 929 C CA . THR A 1 122 ? 14.296 -4.231 -9.977 1.00 98.31 122 THR A CA 1
ATOM 930 C C . THR A 1 122 ? 14.314 -3.203 -8.861 1.00 98.31 122 THR A C 1
ATOM 932 O O . THR A 1 122 ? 13.988 -2.039 -9.079 1.00 98.31 122 THR A O 1
ATOM 935 N N . ARG A 1 123 ? 14.724 -3.623 -7.660 1.00 97.50 123 ARG A N 1
ATOM 936 C CA . ARG A 1 123 ? 14.994 -2.714 -6.542 1.00 97.50 123 ARG A CA 1
ATOM 937 C C . ARG A 1 123 ? 16.475 -2.347 -6.523 1.00 97.50 123 ARG A C 1
ATOM 939 O O . ARG A 1 123 ? 17.323 -3.237 -6.504 1.00 97.50 123 ARG A O 1
ATOM 946 N N . THR A 1 124 ? 16.778 -1.059 -6.482 1.00 96.94 124 THR A N 1
ATOM 947 C CA . THR A 1 124 ? 18.143 -0.537 -6.337 1.00 96.94 124 THR A CA 1
ATOM 948 C C . THR A 1 124 ? 18.579 -0.498 -4.868 1.00 96.94 124 THR A C 1
ATOM 950 O O . THR A 1 124 ? 17.775 -0.679 -3.946 1.00 96.94 124 THR A O 1
ATOM 953 N N . GLU A 1 125 ? 19.873 -0.281 -4.623 1.00 93.69 125 GLU A N 1
ATOM 954 C CA . GLU A 1 125 ? 20.443 -0.226 -3.266 1.00 93.69 125 GLU A CA 1
ATOM 955 C C . GLU A 1 125 ? 19.807 0.880 -2.409 1.00 93.69 125 GLU A C 1
ATOM 957 O O . GLU A 1 125 ? 19.508 0.658 -1.237 1.00 93.69 125 GLU A O 1
ATOM 962 N N . ASP A 1 126 ? 19.495 2.024 -3.023 1.00 92.38 126 ASP A N 1
ATOM 963 C CA . ASP A 1 126 ? 18.818 3.171 -2.406 1.00 92.38 126 ASP A CA 1
ATOM 964 C C . ASP A 1 126 ? 17.296 2.987 -2.229 1.00 92.38 126 ASP A C 1
ATOM 966 O O . ASP A 1 126 ? 16.608 3.900 -1.779 1.00 92.38 126 ASP A O 1
ATOM 970 N N . GLY A 1 127 ? 16.754 1.808 -2.550 1.00 93.00 127 GLY A N 1
ATOM 971 C CA . GLY A 1 127 ? 15.363 1.439 -2.267 1.00 93.00 127 GLY A CA 1
ATOM 972 C C . GLY A 1 127 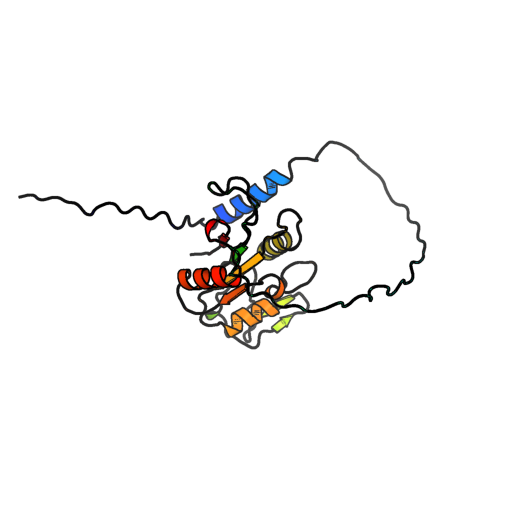? 14.321 1.929 -3.266 1.00 93.00 127 GLY A C 1
ATOM 973 O O . GLY A 1 127 ? 13.121 1.760 -3.026 1.00 93.00 127 GLY A O 1
ATOM 974 N N . ARG A 1 128 ? 14.753 2.484 -4.401 1.00 96.56 128 ARG A N 1
ATOM 975 C CA . ARG A 1 128 ? 13.870 2.742 -5.542 1.00 96.56 128 ARG A CA 1
ATOM 976 C C . ARG A 1 128 ? 13.561 1.444 -6.282 1.00 96.56 128 ARG A C 1
ATOM 978 O O . ARG A 1 128 ? 14.329 0.484 -6.234 1.00 96.56 128 ARG A O 1
ATOM 985 N N . VAL A 1 129 ? 12.405 1.407 -6.935 1.00 98.31 129 VAL A N 1
ATOM 986 C CA . VAL A 1 129 ? 11.912 0.238 -7.669 1.00 98.31 129 VAL A CA 1
ATOM 987 C C . VAL A 1 129 ? 11.625 0.660 -9.097 1.00 98.31 129 VAL A C 1
ATOM 989 O O . VAL A 1 129 ? 10.955 1.663 -9.314 1.00 98.31 129 VAL A O 1
ATOM 992 N N . PHE A 1 130 ? 12.126 -0.111 -10.054 1.00 98.75 130 PHE A N 1
ATOM 993 C CA . PHE A 1 130 ? 12.012 0.168 -11.478 1.00 98.75 130 PHE A CA 1
ATOM 994 C C . PHE A 1 130 ? 11.413 -1.021 -12.215 1.00 98.75 130 PHE A C 1
ATOM 996 O O . PHE A 1 130 ? 11.624 -2.168 -11.814 1.00 98.75 130 PHE A O 1
ATOM 1003 N N . ASP A 1 131 ? 10.683 -0.759 -13.290 1.00 98.62 131 ASP A N 1
ATOM 1004 C CA . ASP A 1 131 ? 10.236 -1.794 -14.219 1.00 98.62 131 ASP A CA 1
ATOM 1005 C C . ASP A 1 131 ? 11.354 -2.205 -15.208 1.00 98.62 131 ASP A C 1
ATOM 1007 O O . ASP A 1 131 ? 12.494 -1.734 -15.133 1.00 98.62 131 ASP A O 1
ATOM 1011 N N . ARG A 1 132 ? 11.040 -3.079 -16.174 1.00 98.25 132 ARG A N 1
ATOM 1012 C CA . ARG A 1 132 ? 12.009 -3.537 -17.189 1.00 98.25 132 ARG A CA 1
ATOM 1013 C C . ARG A 1 132 ? 12.516 -2.446 -18.139 1.00 98.25 132 ARG A C 1
ATOM 1015 O O . ARG A 1 132 ? 13.520 -2.663 -18.815 1.00 98.25 132 ARG A O 1
ATOM 1022 N N . ALA A 1 133 ? 11.795 -1.334 -18.259 1.00 98.31 133 ALA A N 1
ATOM 1023 C CA . ALA A 1 133 ? 12.170 -0.190 -19.082 1.00 98.31 133 ALA A CA 1
ATOM 1024 C C . ALA A 1 133 ? 12.889 0.897 -18.267 1.00 98.31 133 ALA A C 1
ATOM 1026 O O . ALA A 1 133 ? 13.209 1.946 -18.821 1.00 98.31 133 ALA A O 1
ATOM 1027 N N . TRP A 1 134 ? 13.190 0.623 -16.991 1.00 98.12 134 TRP A N 1
ATOM 1028 C CA . TRP A 1 134 ? 13.767 1.572 -16.043 1.00 98.12 134 TRP A CA 1
ATOM 1029 C C . TRP A 1 134 ? 12.862 2.770 -15.721 1.00 98.12 134 TRP A C 1
ATOM 1031 O O . TRP A 1 134 ? 13.359 3.818 -15.304 1.00 98.12 134 TRP A O 1
ATOM 1041 N N . GLU A 1 135 ? 11.542 2.607 -15.838 1.00 98.44 135 GLU A N 1
ATOM 1042 C CA . GLU A 1 135 ? 10.576 3.561 -15.289 1.00 98.44 135 GLU A CA 1
ATOM 1043 C C . GLU A 1 135 ? 10.392 3.299 -13.789 1.00 98.44 135 GLU A C 1
ATOM 1045 O O . GLU A 1 135 ? 10.251 2.154 -13.352 1.00 98.44 135 GLU A O 1
ATOM 1050 N N . GLU A 1 136 ? 10.432 4.357 -12.978 1.00 98.50 136 GLU A N 1
ATOM 1051 C CA . GLU A 1 136 ? 10.372 4.242 -11.520 1.00 98.50 136 GLU A CA 1
ATOM 1052 C C . GLU A 1 136 ? 8.928 4.070 -11.033 1.00 98.50 136 GLU A C 1
ATOM 1054 O O . GLU A 1 136 ? 8.071 4.917 -11.279 1.00 98.50 136 GLU A O 1
ATOM 1059 N N . VAL A 1 137 ? 8.683 3.039 -10.223 1.00 98.44 137 VAL A N 1
ATOM 1060 C CA . VAL A 1 137 ? 7.492 2.960 -9.371 1.00 98.44 137 VAL A CA 1
ATOM 1061 C C . VAL A 1 137 ? 7.752 3.822 -8.142 1.00 98.44 137 VAL A C 1
ATOM 1063 O O . VAL A 1 137 ? 8.439 3.405 -7.205 1.00 98.44 137 VAL A O 1
ATOM 1066 N N . ARG A 1 138 ? 7.240 5.053 -8.158 1.00 97.88 138 ARG A N 1
ATOM 1067 C CA . ARG A 1 138 ? 7.578 6.095 -7.186 1.00 97.88 138 ARG A CA 1
ATOM 1068 C C . ARG A 1 138 ? 6.440 6.314 -6.186 1.00 97.88 138 ARG A C 1
ATOM 1070 O O . ARG A 1 138 ? 5.428 6.913 -6.557 1.00 97.88 138 ARG A O 1
ATOM 1077 N N . PRO A 1 139 ? 6.601 5.920 -4.907 1.00 97.38 139 PRO A N 1
ATOM 1078 C CA . PRO A 1 139 ? 5.674 6.320 -3.856 1.00 97.38 139 PRO A CA 1
ATOM 1079 C C . PRO A 1 139 ? 5.572 7.840 -3.732 1.00 97.38 139 PRO A C 1
ATOM 1081 O O . PRO A 1 139 ? 6.568 8.548 -3.918 1.00 97.38 139 PRO A O 1
ATOM 1084 N N . PHE A 1 140 ? 4.398 8.355 -3.368 1.00 96.50 140 PHE A N 1
ATOM 1085 C CA . PHE A 1 140 ? 4.285 9.777 -3.037 1.00 96.50 140 PHE A CA 1
ATOM 1086 C C . PHE A 1 140 ? 5.127 10.119 -1.793 1.00 96.50 140 PHE A C 1
ATOM 1088 O O . PHE A 1 140 ? 5.256 9.273 -0.903 1.00 96.50 140 PHE A O 1
ATOM 1095 N N . PRO A 1 141 ? 5.695 11.341 -1.701 1.00 92.38 141 PRO A N 1
ATOM 1096 C CA . PRO A 1 141 ? 6.661 11.695 -0.655 1.00 92.38 141 PRO A CA 1
ATOM 1097 C C . PRO A 1 141 ? 6.199 11.389 0.777 1.00 92.38 141 PRO A C 1
ATOM 1099 O O . PRO A 1 141 ? 6.976 10.862 1.570 1.00 92.38 141 PRO A O 1
ATOM 1102 N N . ASP A 1 142 ? 4.925 11.644 1.083 1.00 92.88 142 ASP A N 1
ATOM 1103 C CA . ASP A 1 142 ? 4.386 11.514 2.442 1.00 92.88 142 ASP A CA 1
ATOM 1104 C C . ASP A 1 142 ? 3.870 10.109 2.775 1.00 92.88 142 ASP A C 1
ATOM 1106 O O . ASP A 1 142 ? 3.659 9.795 3.946 1.00 92.88 142 ASP A O 1
ATOM 1110 N N . VAL A 1 143 ? 3.699 9.229 1.781 1.00 95.31 143 VAL A N 1
ATOM 1111 C CA . VAL A 1 143 ? 3.138 7.879 1.983 1.00 95.31 143 VAL A CA 1
ATOM 1112 C C . VAL A 1 143 ? 3.954 7.098 3.002 1.00 95.31 143 VAL A C 1
ATOM 1114 O O . VAL A 1 143 ? 3.391 6.463 3.889 1.00 95.31 143 VAL A O 1
ATOM 1117 N N . ARG A 1 144 ? 5.283 7.191 2.927 1.00 94.31 144 ARG A N 1
ATOM 1118 C CA . ARG A 1 144 ? 6.169 6.478 3.853 1.00 94.31 144 ARG A CA 1
ATOM 1119 C C . ARG A 1 144 ? 5.996 6.960 5.295 1.00 94.31 144 ARG A C 1
ATOM 1121 O O . ARG A 1 144 ? 5.872 6.142 6.197 1.00 94.31 144 ARG A O 1
ATOM 1128 N N . ALA A 1 145 ? 5.906 8.274 5.504 1.00 93.31 145 ALA A N 1
ATOM 1129 C CA . ALA A 1 145 ? 5.682 8.856 6.828 1.00 93.31 145 ALA A CA 1
ATOM 1130 C C . ALA A 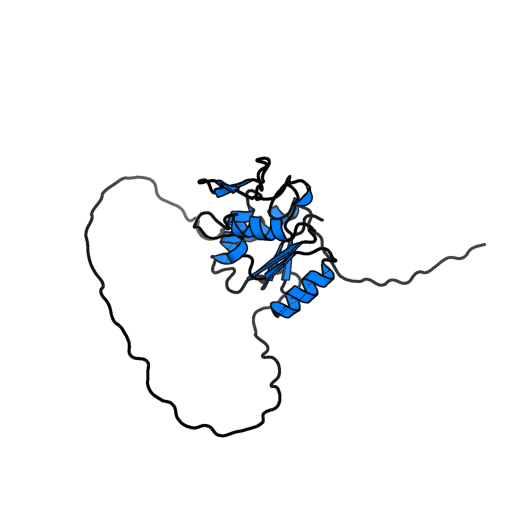1 145 ? 4.287 8.515 7.386 1.00 93.31 145 ALA A C 1
AT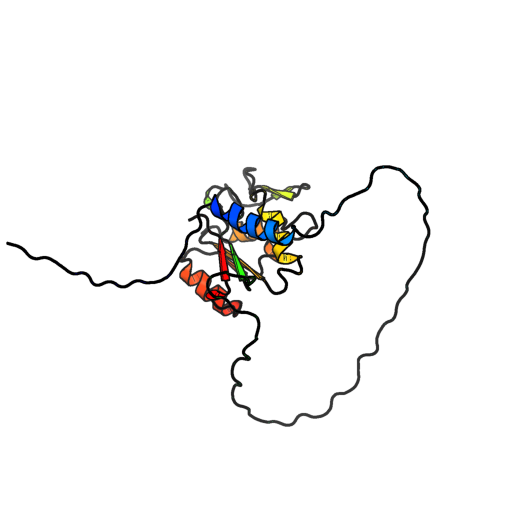OM 1132 O O . ALA A 1 145 ? 4.137 8.257 8.581 1.00 93.31 145 ALA A O 1
ATOM 1133 N N . VAL A 1 146 ? 3.266 8.474 6.522 1.00 94.75 146 VAL A N 1
ATOM 1134 C CA . VAL A 1 146 ? 1.905 8.062 6.895 1.00 94.75 146 VAL A CA 1
ATOM 1135 C C . VAL A 1 146 ? 1.880 6.597 7.326 1.00 94.75 146 VAL A C 1
ATOM 1137 O O . VAL A 1 146 ? 1.366 6.293 8.403 1.00 94.75 146 VAL A O 1
ATOM 1140 N N . LEU A 1 147 ? 2.465 5.697 6.530 1.00 95.69 147 LEU A N 1
ATOM 1141 C CA . LEU A 1 147 ? 2.532 4.272 6.857 1.00 95.69 147 LEU A CA 1
ATOM 1142 C C . LEU A 1 147 ? 3.320 4.028 8.147 1.00 95.69 147 LEU A C 1
ATOM 1144 O O . LEU A 1 147 ? 2.847 3.275 8.993 1.00 95.69 147 LEU A O 1
ATOM 1148 N N . GLU A 1 148 ? 4.461 4.702 8.331 1.00 93.56 148 GLU A N 1
ATOM 1149 C CA . GLU A 1 148 ? 5.253 4.640 9.567 1.00 93.56 148 GLU A CA 1
ATOM 1150 C C . GLU A 1 148 ? 4.435 5.045 10.790 1.00 93.56 148 GLU A C 1
ATOM 1152 O O . GLU A 1 148 ? 4.428 4.346 11.803 1.00 93.56 148 GLU A O 1
ATOM 1157 N N . ARG A 1 149 ? 3.714 6.168 10.710 1.00 92.38 149 ARG A N 1
ATOM 1158 C CA . ARG A 1 149 ? 2.922 6.657 11.840 1.00 92.38 149 ARG A CA 1
ATOM 1159 C C . ARG A 1 149 ? 1.810 5.679 12.202 1.00 92.38 149 ARG A C 1
ATOM 1161 O O . ARG A 1 149 ? 1.635 5.397 13.388 1.00 92.38 149 ARG A O 1
ATOM 1168 N N . ILE A 1 150 ? 1.081 5.165 11.211 1.00 93.25 150 ILE A N 1
ATOM 1169 C CA . ILE A 1 150 ? -0.008 4.211 11.454 1.00 93.25 150 ILE A CA 1
ATOM 1170 C C . ILE A 1 150 ? 0.540 2.917 12.067 1.00 93.25 150 ILE A C 1
ATOM 1172 O O . ILE A 1 150 ? -0.061 2.391 12.998 1.00 93.25 150 ILE A O 1
ATOM 1176 N N . SER A 1 151 ? 1.685 2.417 11.592 1.00 90.81 151 SER A N 1
ATOM 1177 C CA . SER A 1 151 ? 2.213 1.122 12.036 1.00 90.81 151 SER A CA 1
ATOM 1178 C C . SER A 1 151 ? 2.990 1.166 13.355 1.00 90.81 151 SER A C 1
ATOM 1180 O O . SER A 1 151 ? 3.072 0.143 14.033 1.00 90.81 151 SER A O 1
ATOM 1182 N N . THR A 1 152 ? 3.576 2.310 13.727 1.00 90.12 152 THR A N 1
ATOM 1183 C CA . THR A 1 152 ? 4.517 2.384 14.863 1.00 90.12 152 THR A CA 1
ATOM 1184 C C . THR A 1 152 ? 4.038 3.225 16.041 1.00 90.12 152 THR A C 1
ATOM 1186 O O . THR A 1 152 ? 4.525 3.038 17.158 1.00 90.12 152 THR A O 1
ATOM 1189 N N . SER A 1 153 ? 3.107 4.162 15.838 1.00 89.06 153 SER A N 1
ATOM 1190 C CA . SER A 1 153 ? 2.720 5.085 16.907 1.00 89.06 153 SER A CA 1
ATOM 1191 C C . SER A 1 153 ? 1.661 4.491 17.840 1.00 89.06 153 SER A C 1
ATOM 1193 O O . SER A 1 153 ? 0.723 3.822 17.413 1.00 89.06 153 SER A O 1
ATOM 1195 N N . ALA A 1 154 ? 1.770 4.801 19.136 1.00 88.56 154 ALA A N 1
ATOM 1196 C CA . ALA A 1 154 ? 0.794 4.372 20.141 1.00 88.56 154 ALA A CA 1
ATOM 1197 C C . ALA A 1 154 ? -0.614 4.947 19.898 1.00 88.56 154 ALA A C 1
ATOM 1199 O O . ALA A 1 154 ? -1.601 4.349 20.316 1.00 88.56 154 ALA A O 1
ATOM 1200 N N . GLU A 1 155 ? -0.707 6.090 19.209 1.00 87.38 155 GLU A N 1
ATOM 1201 C CA . GLU A 1 155 ? -1.975 6.691 18.786 1.00 87.38 155 GLU A CA 1
ATOM 1202 C C . GLU A 1 155 ? -2.766 5.740 17.878 1.00 87.38 155 GLU A C 1
ATOM 1204 O O . GLU A 1 155 ? -3.976 5.621 18.028 1.00 87.38 155 GLU A O 1
ATOM 1209 N N . PHE A 1 156 ? -2.080 5.015 16.992 1.00 91.00 156 PHE A N 1
ATOM 1210 C CA . PHE A 1 156 ? -2.686 4.086 16.040 1.00 91.00 156 PHE A CA 1
ATOM 1211 C C . PHE A 1 156 ? -2.657 2.628 16.520 1.00 91.00 156 PHE A C 1
ATOM 1213 O O . PHE A 1 156 ? -2.850 1.703 15.731 1.00 91.00 156 PHE A O 1
ATOM 1220 N N . ALA A 1 157 ? -2.467 2.396 17.823 1.00 88.75 157 ALA A N 1
ATOM 1221 C CA . ALA A 1 157 ? -2.503 1.053 18.388 1.00 88.75 157 ALA A CA 1
ATOM 1222 C C . ALA A 1 157 ? -3.853 0.369 18.094 1.00 88.75 157 ALA A C 1
ATOM 1224 O O . ALA A 1 157 ? -4.912 0.836 18.510 1.00 88.75 157 ALA A O 1
ATOM 1225 N N . GLY A 1 158 ? -3.807 -0.759 17.379 1.00 90.31 158 GLY A N 1
ATOM 1226 C CA . GLY A 1 158 ? -4.998 -1.505 16.958 1.00 90.31 158 GLY A CA 1
ATOM 1227 C C . GLY A 1 158 ? -5.622 -1.045 15.634 1.00 90.31 158 GLY A C 1
ATOM 1228 O O . GLY A 1 158 ? -6.652 -1.595 15.247 1.00 90.31 158 GLY A O 1
ATOM 1229 N N . CYS A 1 159 ? -5.009 -0.083 14.941 1.00 95.12 159 CYS A N 1
ATOM 1230 C CA . CYS A 1 159 ? -5.328 0.254 13.558 1.00 95.12 159 CYS A CA 1
ATOM 1231 C C . CYS A 1 159 ? -4.521 -0.635 12.602 1.00 95.12 159 CYS A C 1
ATOM 1233 O O . CYS A 1 159 ? -3.295 -0.705 12.689 1.00 95.12 159 CYS A O 1
ATOM 1235 N N . GLU A 1 160 ? -5.202 -1.314 11.684 1.00 96.88 160 GLU A N 1
ATOM 1236 C CA . GLU A 1 160 ? -4.568 -2.105 10.626 1.00 96.88 160 GLU A CA 1
ATOM 1237 C C . GLU A 1 160 ? -4.614 -1.357 9.283 1.00 96.88 160 GLU A C 1
ATOM 1239 O O . GLU A 1 160 ? -5.439 -0.464 9.079 1.00 96.88 160 GLU A O 1
ATOM 1244 N N . VAL A 1 161 ? -3.741 -1.728 8.340 1.00 98.12 161 VAL A N 1
ATOM 1245 C CA . VAL A 1 161 ? -3.697 -1.129 6.995 1.00 98.12 161 VAL A CA 1
ATOM 1246 C C . VAL A 1 161 ? -4.090 -2.156 5.934 1.00 98.12 161 VAL A C 1
ATOM 1248 O O . VAL A 1 161 ? -3.666 -3.316 5.982 1.00 98.12 161 VAL A O 1
ATOM 1251 N N . ALA A 1 162 ? -4.887 -1.730 4.956 1.00 98.75 162 ALA A N 1
ATOM 1252 C CA . ALA A 1 162 ? -5.323 -2.545 3.830 1.00 98.75 162 ALA A CA 1
ATOM 1253 C C . ALA A 1 162 ? -5.196 -1.829 2.481 1.00 98.75 162 ALA A C 1
ATOM 1255 O O . ALA A 1 162 ? -5.216 -0.604 2.403 1.00 98.75 162 ALA A O 1
ATOM 1256 N N . ALA A 1 163 ? -5.086 -2.618 1.412 1.00 98.75 163 ALA A N 1
ATOM 1257 C CA . ALA A 1 163 ? -5.138 -2.154 0.031 1.00 98.75 163 ALA A CA 1
ATOM 1258 C C . ALA A 1 163 ? -6.438 -2.624 -0.633 1.00 98.75 163 ALA A C 1
ATOM 1260 O O . ALA A 1 163 ? -6.833 -3.783 -0.473 1.00 98.75 163 ALA A O 1
ATOM 1261 N N . ALA A 1 164 ? -7.065 -1.738 -1.402 1.00 98.62 164 ALA A N 1
ATOM 1262 C CA . ALA A 1 164 ? -8.219 -2.024 -2.245 1.00 98.62 164 ALA A CA 1
ATOM 1263 C C . ALA A 1 164 ? -7.987 -1.414 -3.631 1.00 98.62 164 ALA A C 1
ATOM 1265 O O . ALA A 1 164 ? -8.315 -0.250 -3.823 1.00 98.62 164 ALA A O 1
ATOM 1266 N N . SER A 1 165 ? -7.449 -2.175 -4.587 1.00 98.50 165 SER A N 1
ATOM 1267 C CA . SER A 1 165 ? -7.095 -1.676 -5.926 1.00 98.50 165 SER A CA 1
ATOM 1268 C C . SER A 1 165 ? -7.788 -2.446 -7.041 1.00 98.50 165 SER A C 1
ATOM 1270 O O . SER A 1 165 ? -7.855 -3.674 -7.022 1.00 98.50 165 SER A O 1
ATOM 1272 N N . ARG A 1 166 ? -8.257 -1.699 -8.048 1.00 98.38 166 ARG A N 1
ATOM 1273 C CA . ARG A 1 166 ? -8.944 -2.237 -9.234 1.00 98.38 166 ARG A CA 1
ATOM 1274 C C . ARG A 1 166 ? -8.003 -2.637 -10.371 1.00 98.38 166 ARG A C 1
ATOM 1276 O O . ARG A 1 166 ? -8.492 -3.009 -11.437 1.00 98.38 166 ARG A O 1
ATOM 1283 N N . THR A 1 167 ? -6.691 -2.531 -10.178 1.00 97.56 167 THR A N 1
ATOM 1284 C CA . THR A 1 167 ? -5.721 -2.803 -11.241 1.00 97.56 167 THR A CA 1
ATOM 1285 C C . THR A 1 167 ? -5.863 -4.228 -11.786 1.00 97.56 167 THR A C 1
ATOM 1287 O O . THR A 1 167 ? -6.062 -5.193 -11.041 1.00 97.56 167 THR A O 1
ATOM 1290 N N . ASP A 1 168 ? -5.742 -4.377 -13.104 1.00 97.25 168 ASP A N 1
ATOM 1291 C CA . ASP A 1 168 ? -5.655 -5.681 -13.767 1.00 97.25 168 ASP A CA 1
ATOM 1292 C C . ASP A 1 168 ? -4.219 -6.238 -13.758 1.00 97.25 168 ASP A C 1
ATOM 1294 O O . ASP A 1 168 ? -4.003 -7.432 -13.979 1.00 97.25 168 ASP A O 1
ATOM 1298 N N . ARG A 1 169 ? -3.229 -5.410 -13.400 1.00 98.31 169 ARG A N 1
ATOM 1299 C CA . ARG A 1 169 ? -1.820 -5.780 -13.205 1.00 98.31 169 ARG A CA 1
ATOM 1300 C C . ARG A 1 169 ? -1.564 -6.299 -11.789 1.00 98.31 169 ARG A C 1
ATOM 1302 O O . ARG A 1 169 ? -0.616 -5.902 -11.116 1.00 98.31 169 ARG A O 1
ATOM 1309 N N . VAL A 1 170 ? -2.397 -7.237 -11.341 1.00 98.31 170 VAL A N 1
ATOM 1310 C CA . VAL A 1 170 ? -2.403 -7.754 -9.959 1.00 98.31 170 VAL A CA 1
ATOM 1311 C C . VAL A 1 170 ? -1.027 -8.256 -9.512 1.00 98.31 170 VAL A C 1
ATOM 1313 O O . VAL A 1 170 ? -0.561 -7.922 -8.423 1.00 98.31 170 VAL A O 1
ATOM 1316 N N . ALA A 1 171 ? -0.354 -9.044 -10.356 1.00 98.50 171 ALA A N 1
ATOM 1317 C CA . ALA A 1 171 ? 0.957 -9.601 -10.031 1.00 98.50 171 ALA A CA 1
ATOM 1318 C C . ALA A 1 171 ? 2.029 -8.513 -9.857 1.00 98.50 171 ALA A C 1
ATOM 1320 O O . ALA A 1 171 ? 2.869 -8.630 -8.966 1.00 98.50 171 ALA A O 1
ATOM 1321 N N . TRP A 1 172 ? 1.968 -7.451 -10.668 1.00 98.56 172 TRP A N 1
ATOM 1322 C CA . TRP A 1 172 ? 2.916 -6.337 -10.625 1.00 98.56 172 TRP A CA 1
ATOM 1323 C C . TRP A 1 172 ? 2.715 -5.508 -9.363 1.00 98.56 172 TRP A C 1
ATOM 1325 O O . TRP A 1 172 ? 3.662 -5.329 -8.608 1.00 98.56 172 TRP A O 1
ATOM 1335 N N . ALA A 1 173 ? 1.475 -5.126 -9.047 1.00 98.62 173 ALA A N 1
ATOM 1336 C CA . ALA A 1 173 ? 1.167 -4.395 -7.818 1.00 98.62 173 ALA A CA 1
ATOM 1337 C C . ALA A 1 173 ? 1.635 -5.154 -6.559 1.00 98.62 173 ALA A C 1
ATOM 1339 O O . ALA A 1 173 ? 2.255 -4.579 -5.663 1.00 98.62 173 ALA A O 1
ATOM 1340 N N . GLN A 1 174 ? 1.405 -6.471 -6.507 1.00 98.50 174 GLN A N 1
ATOM 1341 C CA . GLN A 1 174 ? 1.884 -7.321 -5.410 1.00 98.50 174 GLN A CA 1
ATOM 1342 C C . GLN A 1 174 ? 3.417 -7.404 -5.346 1.00 98.50 174 GLN A C 1
ATOM 1344 O O . GLN A 1 174 ? 3.979 -7.558 -4.261 1.00 98.50 174 GLN A O 1
ATOM 1349 N N . GLU A 1 175 ? 4.107 -7.351 -6.485 1.00 98.44 175 GLU A N 1
ATOM 1350 C CA . GLU A 1 175 ? 5.571 -7.317 -6.550 1.00 98.44 175 GLU A CA 1
ATOM 1351 C C . GLU A 1 175 ? 6.130 -5.977 -6.089 1.00 98.44 175 GLU A C 1
ATOM 1353 O O . GLU A 1 175 ? 7.003 -5.958 -5.221 1.00 98.44 175 GLU A O 1
ATOM 1358 N N . CYS A 1 176 ? 5.559 -4.870 -6.555 1.00 98.50 176 CYS A N 1
ATOM 1359 C CA . CYS A 1 176 ? 5.919 -3.531 -6.109 1.00 98.50 176 CYS A CA 1
ATOM 1360 C C . CYS A 1 176 ? 5.753 -3.383 -4.592 1.00 98.50 176 CYS A C 1
ATOM 1362 O O . CYS A 1 176 ? 6.691 -2.949 -3.929 1.00 98.50 176 CYS A O 1
ATOM 1364 N N . LEU A 1 177 ? 4.641 -3.843 -4.004 1.00 98.44 177 LEU A N 1
ATOM 1365 C CA . LEU A 1 177 ? 4.453 -3.828 -2.544 1.00 98.44 177 LEU A CA 1
ATOM 1366 C C . LEU A 1 177 ? 5.548 -4.604 -1.791 1.00 98.44 177 LEU A C 1
ATOM 1368 O O . LEU A 1 177 ? 5.934 -4.213 -0.690 1.00 98.44 177 LEU A O 1
ATOM 1372 N N . ARG A 1 178 ? 6.057 -5.705 -2.359 1.00 98.06 178 ARG A N 1
ATOM 1373 C CA . ARG A 1 178 ? 7.144 -6.502 -1.758 1.00 98.06 178 ARG A CA 1
ATOM 1374 C C . ARG A 1 178 ? 8.512 -5.828 -1.865 1.00 98.06 178 ARG A C 1
ATOM 1376 O O . ARG A 1 178 ? 9.390 -6.123 -1.058 1.00 98.06 178 ARG A O 1
ATOM 1383 N N . LEU A 1 179 ? 8.712 -4.964 -2.857 1.00 97.62 179 LEU A N 1
ATOM 1384 C CA . LEU A 1 179 ? 9.995 -4.307 -3.115 1.00 97.62 179 LEU A CA 1
ATOM 1385 C C . LEU A 1 179 ? 10.093 -2.920 -2.465 1.00 97.62 179 LEU A C 1
ATOM 1387 O O . LEU A 1 179 ? 11.160 -2.556 -1.970 1.00 97.62 179 LEU A O 1
ATOM 1391 N N . LEU A 1 180 ? 8.993 -2.168 -2.447 1.00 97.50 180 LEU A N 1
ATOM 1392 C CA . LEU A 1 180 ? 8.923 -0.816 -1.898 1.00 97.50 180 LEU A CA 1
ATOM 1393 C C . LEU A 1 180 ? 9.024 -0.832 -0.371 1.00 97.50 180 LEU A C 1
ATOM 1395 O O . LEU A 1 180 ? 8.372 -1.640 0.297 1.00 97.50 180 LEU A O 1
ATOM 1399 N N . ASP A 1 181 ? 9.815 0.082 0.195 1.00 94.94 181 ASP A N 1
ATOM 1400 C CA . ASP A 1 181 ? 9.889 0.203 1.653 1.00 94.94 181 ASP A CA 1
ATOM 1401 C C . ASP A 1 181 ? 8.672 0.933 2.202 1.00 94.94 181 ASP A C 1
ATOM 1403 O O . ASP A 1 181 ? 8.192 1.909 1.620 1.00 94.94 181 ASP A O 1
ATOM 1407 N N . ALA A 1 182 ? 8.212 0.474 3.360 1.00 92.31 182 ALA A N 1
ATOM 1408 C CA . ALA A 1 182 ? 7.132 1.133 4.073 1.00 92.31 182 ALA A CA 1
ATOM 1409 C C . ALA A 1 182 ? 7.594 2.446 4.715 1.00 92.31 182 ALA A C 1
ATOM 1411 O O . ALA A 1 182 ? 6.868 3.431 4.656 1.00 92.31 182 ALA A O 1
ATOM 1412 N N . HIS A 1 183 ? 8.795 2.468 5.304 1.00 86.50 183 HIS A N 1
ATOM 1413 C CA . HIS A 1 183 ? 9.319 3.617 6.042 1.00 86.50 183 HIS A CA 1
ATOM 1414 C C . HIS A 1 183 ? 10.850 3.595 6.186 1.00 86.50 183 HIS A C 1
ATOM 1416 O O . HIS A 1 183 ? 11.507 2.620 5.817 1.00 86.50 183 HIS A O 1
ATOM 1422 N N . GLY A 1 184 ? 11.428 4.684 6.714 1.00 73.25 184 GLY A N 1
ATOM 1423 C CA . GLY A 1 184 ? 12.884 4.888 6.795 1.00 73.25 184 GLY A CA 1
ATOM 1424 C C . GLY A 1 184 ? 13.620 3.896 7.706 1.00 73.25 184 GLY A C 1
ATOM 1425 O O . GLY A 1 184 ? 14.793 3.615 7.481 1.00 73.25 184 GLY A O 1
ATOM 1426 N N . GLY A 1 185 ? 12.924 3.323 8.696 1.00 65.19 185 GLY A N 1
ATOM 1427 C CA . GLY A 1 185 ? 13.468 2.333 9.640 1.00 65.19 185 GLY A CA 1
ATOM 1428 C C . GLY A 1 185 ? 13.553 0.876 9.148 1.00 65.19 185 GLY A C 1
ATOM 1429 O O . GLY A 1 185 ? 13.927 0.009 9.933 1.00 65.19 185 GLY A O 1
ATOM 1430 N N . GLY A 1 186 ? 13.203 0.583 7.889 1.00 74.62 186 GLY A N 1
ATOM 1431 C CA . GLY A 1 186 ? 13.155 -0.782 7.336 1.00 74.62 186 GLY A CA 1
ATOM 1432 C C . GLY A 1 186 ? 11.731 -1.339 7.181 1.00 74.62 186 GLY A C 1
ATOM 1433 O O . GLY A 1 186 ? 10.766 -0.699 7.567 1.00 74.62 186 GLY A O 1
ATOM 1434 N N . GLY A 1 187 ? 11.588 -2.527 6.583 1.00 87.94 187 GLY A N 1
ATOM 1435 C CA . GLY A 1 187 ? 10.285 -3.158 6.298 1.00 87.94 187 GLY A CA 1
ATOM 1436 C C . GLY A 1 187 ? 9.729 -2.852 4.902 1.00 87.94 187 GLY A C 1
ATOM 1437 O O . GLY A 1 187 ? 10.097 -1.858 4.266 1.00 87.94 187 GLY A O 1
ATOM 1438 N N . ARG A 1 188 ? 8.861 -3.730 4.387 1.00 96.00 188 ARG A N 1
ATOM 1439 C CA . ARG A 1 188 ? 8.236 -3.577 3.063 1.00 96.00 188 ARG A CA 1
ATOM 1440 C C . ARG A 1 188 ? 6.793 -3.128 3.192 1.00 96.00 188 ARG A C 1
ATOM 1442 O O . ARG A 1 188 ? 6.114 -3.461 4.160 1.00 96.00 188 ARG A O 1
ATOM 1449 N N . MET A 1 189 ? 6.289 -2.419 2.183 1.00 97.69 189 MET A N 1
ATOM 1450 C CA . MET A 1 189 ? 4.868 -2.061 2.134 1.00 97.69 189 MET A CA 1
ATOM 1451 C C . MET A 1 189 ? 3.988 -3.313 2.256 1.00 97.69 189 MET A C 1
ATOM 1453 O O . MET A 1 189 ? 2.999 -3.302 2.979 1.00 97.69 189 MET A O 1
ATOM 1457 N N . ALA A 1 190 ? 4.390 -4.433 1.651 1.00 97.75 190 ALA A N 1
ATOM 1458 C CA . ALA A 1 190 ? 3.688 -5.709 1.763 1.00 97.75 190 ALA A CA 1
ATOM 1459 C C . ALA A 1 190 ? 3.484 -6.205 3.207 1.00 97.75 190 ALA A C 1
ATOM 1461 O O . ALA A 1 190 ? 2.521 -6.948 3.414 1.00 97.75 190 ALA A O 1
ATOM 1462 N N . ASP A 1 191 ? 4.352 -5.814 4.148 1.00 95.75 191 ASP A N 1
ATOM 1463 C CA . ASP A 1 191 ? 4.280 -6.182 5.568 1.00 95.75 191 ASP A CA 1
ATOM 1464 C C . ASP A 1 191 ? 3.319 -5.269 6.345 1.00 95.75 191 ASP A C 1
ATOM 1466 O O . ASP A 1 191 ? 2.634 -5.725 7.258 1.00 95.75 191 ASP A O 1
ATOM 1470 N N . VAL A 1 192 ? 3.234 -3.989 5.963 1.00 96.81 192 VAL A N 1
ATOM 1471 C CA . VAL A 1 192 ? 2.302 -3.018 6.565 1.00 96.81 192 VAL A CA 1
ATOM 1472 C C . VAL A 1 192 ? 0.879 -3.223 6.041 1.00 96.81 192 VAL A C 1
ATOM 1474 O O . VAL A 1 192 ? -0.077 -3.218 6.815 1.00 96.81 192 VAL A O 1
ATOM 1477 N N . PHE A 1 193 ? 0.725 -3.460 4.737 1.00 98.00 193 PHE A N 1
ATOM 1478 C CA . PHE A 1 193 ? -0.552 -3.791 4.104 1.00 98.00 193 PHE A CA 1
ATOM 1479 C C . PHE A 1 193 ? -0.972 -5.229 4.441 1.00 98.00 193 PHE A C 1
ATOM 1481 O O . PHE A 1 193 ? -0.718 -6.174 3.681 1.00 98.00 193 PHE A O 1
ATOM 1488 N N . ARG A 1 194 ? -1.643 -5.385 5.586 1.00 97.62 194 ARG A N 1
ATOM 1489 C CA . ARG A 1 194 ? -2.095 -6.673 6.127 1.00 97.62 194 ARG A CA 1
ATOM 1490 C C . ARG A 1 194 ? -3.119 -7.361 5.228 1.00 97.62 194 ARG A C 1
ATOM 1492 O O . ARG A 1 194 ? -2.981 -8.551 4.951 1.00 97.62 194 ARG A O 1
ATOM 1499 N N . TYR A 1 195 ? -4.123 -6.623 4.760 1.00 98.44 195 TYR A N 1
ATOM 1500 C CA . TYR A 1 195 ? -5.144 -7.131 3.838 1.00 98.44 195 TYR A CA 1
ATOM 1501 C C . TYR A 1 195 ? -4.973 -6.487 2.464 1.00 98.44 195 TYR A C 1
ATOM 1503 O O . TYR A 1 195 ? -4.739 -5.285 2.362 1.00 98.44 195 TYR A O 1
ATOM 1511 N N . LYS A 1 196 ? -5.063 -7.279 1.394 1.00 98.62 196 LYS A N 1
ATOM 1512 C CA . LYS A 1 196 ? -4.771 -6.831 0.025 1.00 98.62 196 LYS A CA 1
ATOM 1513 C C . LYS A 1 196 ? -5.829 -7.363 -0.933 1.00 98.62 196 LYS A C 1
ATOM 1515 O O . LYS A 1 196 ? -5.666 -8.441 -1.499 1.00 98.62 196 LYS A O 1
ATOM 1520 N N . GLU A 1 197 ? -6.893 -6.594 -1.127 1.00 98.69 197 GLU A N 1
ATOM 1521 C CA . GLU A 1 197 ? -7.869 -6.837 -2.188 1.00 98.69 197 GLU A CA 1
ATOM 1522 C C . GLU A 1 197 ? -7.377 -6.103 -3.444 1.00 98.69 197 GLU A C 1
ATOM 1524 O O . GLU A 1 197 ? -7.534 -4.893 -3.575 1.00 98.69 197 GLU A O 1
ATOM 1529 N N . ILE A 1 198 ? -6.689 -6.815 -4.337 1.00 98.62 198 ILE A N 1
ATOM 1530 C CA . ILE A 1 198 ? -6.108 -6.244 -5.563 1.00 98.62 198 ILE A CA 1
ATOM 1531 C C . ILE A 1 198 ? -6.579 -7.088 -6.744 1.00 98.62 198 ILE A C 1
ATOM 1533 O O . ILE A 1 198 ? -6.056 -8.184 -6.959 1.00 98.62 198 ILE A O 1
ATOM 1537 N N . TYR A 1 199 ? -7.597 -6.620 -7.462 1.00 98.50 199 TYR A N 1
ATOM 1538 C CA . TYR A 1 199 ? -8.133 -7.267 -8.663 1.00 98.50 199 TYR A CA 1
ATOM 1539 C C . TYR A 1 199 ? -9.145 -6.365 -9.386 1.00 98.50 199 TYR A C 1
ATOM 1541 O O . TYR A 1 199 ? -9.788 -5.520 -8.762 1.00 98.50 199 TYR A O 1
ATOM 1549 N N . PRO A 1 200 ? -9.402 -6.585 -10.689 1.00 98.00 200 PRO A N 1
ATOM 1550 C CA . PRO A 1 200 ? -10.470 -5.883 -11.393 1.00 98.00 200 PRO A CA 1
ATOM 1551 C C . PRO A 1 200 ? -11.842 -6.101 -10.745 1.00 98.00 200 PRO A C 1
ATOM 1553 O O . PRO A 1 200 ? -12.247 -7.231 -10.460 1.00 98.00 200 PRO A O 1
ATOM 1556 N N . GLY A 1 201 ? -12.599 -5.023 -10.550 1.00 96.50 201 GLY A N 1
ATOM 1557 C CA . GLY A 1 201 ? -13.942 -5.091 -9.978 1.00 96.50 201 GLY A CA 1
ATOM 1558 C C . GLY A 1 201 ? -14.419 -3.767 -9.393 1.00 96.50 201 GLY A C 1
ATOM 1559 O O . GLY A 1 201 ? -13.860 -2.706 -9.656 1.00 96.50 201 GLY A O 1
ATOM 1560 N N . THR A 1 202 ? -15.474 -3.824 -8.581 1.00 97.12 202 THR A N 1
ATOM 1561 C CA . THR A 1 202 ? -16.028 -2.652 -7.889 1.00 97.12 202 THR A CA 1
ATOM 1562 C C . THR A 1 202 ? -15.450 -2.532 -6.485 1.00 97.12 202 THR A C 1
ATOM 1564 O O . THR A 1 202 ? -15.288 -3.542 -5.797 1.00 97.12 202 THR A O 1
ATOM 1567 N N . LYS A 1 203 ? -15.192 -1.308 -6.007 1.00 97.25 203 LYS A N 1
ATOM 1568 C CA . LYS A 1 203 ? -14.721 -1.075 -4.629 1.00 97.25 203 LYS A CA 1
ATOM 1569 C C . LYS A 1 203 ? -15.691 -1.631 -3.585 1.00 97.25 203 LYS A C 1
ATOM 1571 O O . LYS A 1 203 ? -15.244 -2.153 -2.575 1.00 97.25 203 LYS A O 1
ATOM 1576 N N . THR A 1 204 ? -16.993 -1.664 -3.873 1.00 98.00 204 THR A N 1
ATOM 1577 C CA . THR A 1 204 ? -17.989 -2.346 -3.030 1.00 98.00 204 THR A CA 1
ATOM 1578 C C . THR A 1 204 ? -17.597 -3.794 -2.728 1.00 98.00 204 THR A C 1
ATOM 1580 O O . THR A 1 204 ? -17.523 -4.167 -1.563 1.00 98.00 204 THR A O 1
ATOM 1583 N N . ARG A 1 205 ? -17.243 -4.589 -3.749 1.00 98.31 205 ARG A N 1
ATOM 1584 C CA . ARG A 1 205 ? -16.832 -5.991 -3.562 1.00 98.31 205 ARG A CA 1
ATOM 1585 C C . ARG A 1 205 ? -15.524 -6.119 -2.776 1.00 98.31 205 ARG A C 1
ATOM 1587 O O . ARG A 1 205 ? -15.388 -7.032 -1.966 1.00 98.31 205 ARG A O 1
ATOM 1594 N N . HIS A 1 206 ? -14.584 -5.201 -2.995 1.00 98.69 206 HIS A N 1
ATOM 1595 C CA . HIS A 1 206 ? -13.334 -5.157 -2.235 1.00 98.69 206 HIS A CA 1
ATOM 1596 C C . HIS A 1 206 ? -13.627 -4.918 -0.750 1.00 98.69 206 HIS A C 1
ATOM 1598 O O . HIS A 1 206 ? -13.158 -5.659 0.104 1.00 98.69 206 HIS A O 1
ATOM 1604 N N . PHE A 1 207 ? -14.481 -3.945 -0.434 1.00 98.69 207 PHE A N 1
ATOM 1605 C CA . PHE A 1 207 ? -14.856 -3.619 0.940 1.00 98.69 207 PHE A CA 1
ATOM 1606 C C . PHE A 1 207 ? -15.708 -4.705 1.613 1.00 98.69 207 PHE A C 1
ATOM 1608 O O . PHE A 1 207 ? -15.538 -4.958 2.803 1.00 98.69 207 PHE A O 1
ATOM 1615 N N . GLU A 1 208 ? -16.586 -5.399 0.884 1.00 98.62 208 GLU A N 1
ATOM 1616 C CA . GLU A 1 208 ? -17.262 -6.612 1.377 1.00 98.62 208 GLU A CA 1
ATOM 1617 C C . GLU A 1 208 ? -16.257 -7.677 1.826 1.00 98.62 208 GLU A C 1
ATOM 1619 O O . GLU A 1 208 ? -16.401 -8.253 2.907 1.00 98.62 208 GLU A O 1
ATOM 1624 N N . ARG A 1 209 ? -15.211 -7.913 1.025 1.00 98.69 209 ARG A N 1
ATOM 1625 C CA . ARG A 1 209 ? -14.152 -8.866 1.367 1.00 98.69 209 ARG A CA 1
ATOM 1626 C C . ARG A 1 209 ? -13.291 -8.378 2.521 1.00 98.69 209 ARG A C 1
ATOM 1628 O O . ARG A 1 209 ? -13.106 -9.148 3.458 1.00 98.69 209 ARG A O 1
ATOM 1635 N N . LEU A 1 210 ? -12.858 -7.116 2.513 1.00 98.75 210 LEU A N 1
ATOM 1636 C CA . LEU A 1 210 ? -12.100 -6.513 3.614 1.00 98.75 210 LEU A CA 1
ATOM 1637 C C . LEU A 1 210 ? -12.851 -6.623 4.939 1.00 98.75 210 LEU A C 1
ATOM 1639 O O . LEU A 1 210 ? -12.271 -7.077 5.922 1.00 98.75 210 LEU A O 1
ATOM 1643 N N . ARG A 1 211 ? -14.147 -6.296 4.969 1.00 98.44 211 ARG A N 1
ATOM 1644 C CA . ARG A 1 211 ? -14.984 -6.469 6.163 1.00 98.44 211 ARG A CA 1
ATOM 1645 C C . ARG A 1 211 ? -15.041 -7.929 6.606 1.00 98.44 211 ARG A C 1
ATOM 1647 O O . ARG A 1 211 ? -14.878 -8.209 7.788 1.00 98.44 211 ARG A O 1
ATOM 1654 N N . ALA A 1 212 ? -15.227 -8.860 5.671 1.00 98.44 212 ALA A N 1
ATOM 1655 C CA . ALA A 1 212 ? -15.299 -10.285 5.987 1.00 98.44 212 ALA A CA 1
ATOM 1656 C C . ALA A 1 212 ? -13.991 -10.843 6.579 1.00 98.44 212 ALA A C 1
ATOM 1658 O O . ALA A 1 212 ? -14.052 -11.679 7.478 1.00 98.44 212 ALA A O 1
ATOM 1659 N N . VAL A 1 213 ? -12.823 -10.403 6.092 1.00 98.31 213 VAL A N 1
ATOM 1660 C CA . VAL A 1 213 ? -11.520 -10.925 6.553 1.00 98.31 213 VAL A CA 1
ATOM 1661 C C . VAL A 1 213 ? -10.954 -10.185 7.765 1.00 98.31 213 VAL A C 1
ATOM 1663 O O . VAL A 1 213 ? -10.266 -10.805 8.570 1.00 98.31 213 VAL A O 1
ATOM 1666 N N . SER A 1 214 ? -11.240 -8.889 7.913 1.00 97.94 214 SER A N 1
ATOM 1667 C CA . SER A 1 214 ? -10.766 -8.077 9.046 1.00 97.94 214 SER A CA 1
ATOM 1668 C C . SER A 1 214 ? -11.719 -8.096 10.244 1.00 97.94 214 SER A C 1
ATOM 1670 O O . SER A 1 214 ? -11.293 -7.872 11.374 1.00 97.94 214 SER A O 1
ATOM 1672 N N . GLY A 1 215 ? -13.015 -8.339 10.016 1.00 97.44 215 GLY A N 1
ATOM 1673 C CA . GLY A 1 215 ? -14.053 -8.210 11.040 1.00 97.44 215 GLY A CA 1
ATOM 1674 C C . GLY A 1 215 ? -14.308 -6.767 11.494 1.00 97.44 215 GLY A C 1
ATOM 1675 O O . GLY A 1 215 ? -14.929 -6.568 12.536 1.00 97.44 215 GLY A O 1
ATOM 1676 N N . VAL A 1 216 ? -13.814 -5.770 10.755 1.00 96.31 216 VAL A N 1
ATOM 1677 C CA . VAL A 1 216 ? -14.025 -4.344 11.035 1.00 96.31 216 VAL A CA 1
ATOM 1678 C C . VAL A 1 216 ? -15.280 -3.871 10.304 1.00 96.31 216 VAL A C 1
ATOM 1680 O O . VAL A 1 216 ? -15.447 -4.157 9.119 1.00 96.31 216 VAL A O 1
ATOM 1683 N N . ASP A 1 217 ? -16.172 -3.165 10.997 1.00 96.25 217 ASP A N 1
ATOM 1684 C CA . ASP A 1 217 ? -17.371 -2.587 10.387 1.00 96.25 217 ASP A CA 1
ATOM 1685 C C . ASP A 1 217 ? -17.041 -1.319 9.586 1.00 96.25 217 ASP A C 1
ATOM 1687 O O . ASP A 1 217 ? -16.028 -0.661 9.817 1.00 96.25 217 ASP A O 1
ATOM 1691 N N . TYR A 1 218 ? -17.878 -0.981 8.601 1.00 95.88 218 TYR A N 1
ATOM 1692 C CA . TYR A 1 218 ? -17.575 0.088 7.640 1.00 95.88 218 TYR A CA 1
ATOM 1693 C C . TYR A 1 218 ? -17.411 1.460 8.299 1.00 95.88 218 TYR A C 1
ATOM 1695 O O . TYR A 1 218 ? -16.591 2.260 7.859 1.00 95.88 218 TYR A O 1
ATOM 1703 N N . GLU A 1 219 ? -18.165 1.723 9.362 1.00 93.25 219 GLU A N 1
ATOM 1704 C CA . GLU A 1 219 ? -18.074 2.930 10.182 1.00 93.25 219 GLU A CA 1
ATOM 1705 C C . GLU A 1 219 ? -16.727 3.101 10.901 1.00 93.25 219 GLU A C 1
ATOM 1707 O O . GLU A 1 219 ? -16.392 4.224 11.278 1.00 93.25 219 GLU A O 1
ATOM 1712 N N . ASP A 1 220 ? -15.948 2.029 11.051 1.00 93.94 220 ASP A N 1
ATOM 1713 C CA . ASP A 1 220 ? -14.618 2.036 11.666 1.00 93.94 220 ASP A CA 1
ATOM 1714 C C . ASP A 1 220 ? -13.485 1.976 10.623 1.00 93.94 220 ASP A C 1
ATOM 1716 O O . ASP A 1 220 ? -12.306 1.867 10.986 1.00 93.94 220 ASP A O 1
ATOM 1720 N N . MET A 1 221 ? -13.824 2.058 9.330 1.00 95.25 221 MET A N 1
ATOM 1721 C CA . MET A 1 221 ? -12.866 2.130 8.228 1.00 95.25 221 MET A CA 1
ATOM 1722 C C . MET A 1 221 ? -12.657 3.572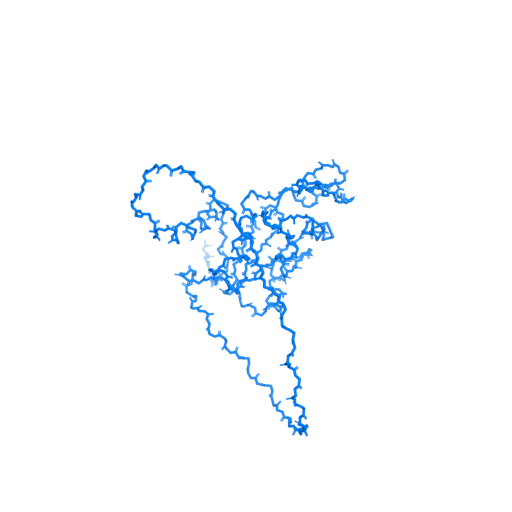 7.754 1.00 95.25 221 MET A C 1
ATOM 1724 O O . MET A 1 221 ? -13.604 4.349 7.623 1.00 95.25 221 MET A O 1
ATOM 1728 N N . LEU A 1 222 ? -11.416 3.912 7.409 1.00 95.88 222 LEU A N 1
ATOM 1729 C CA . LEU A 1 222 ? -11.073 5.139 6.689 1.00 95.88 222 LEU A CA 1
ATOM 1730 C C . LEU A 1 222 ? -10.482 4.773 5.333 1.00 95.88 222 LEU A C 1
ATOM 1732 O O . LEU A 1 222 ? -9.579 3.948 5.272 1.00 95.88 222 LEU A O 1
ATOM 1736 N N . PHE A 1 223 ? -10.978 5.381 4.258 1.00 96.88 223 PHE A N 1
ATOM 1737 C CA . PHE A 1 223 ? -10.569 5.052 2.897 1.00 96.88 223 PHE A CA 1
ATOM 1738 C C . PHE A 1 223 ? -9.972 6.257 2.171 1.00 96.88 223 PHE A C 1
ATOM 1740 O O . PHE A 1 223 ? -10.570 7.334 2.181 1.00 96.88 223 PHE A O 1
ATOM 1747 N N . PHE A 1 224 ? -8.823 6.047 1.530 1.00 96.94 224 PHE A N 1
ATOM 1748 C CA . PHE A 1 224 ? -8.158 7.003 0.649 1.00 96.94 224 PHE A CA 1
ATOM 1749 C C . PHE A 1 224 ? -8.120 6.453 -0.780 1.00 96.94 224 PHE A C 1
ATOM 1751 O O . PHE A 1 224 ? -7.658 5.333 -0.997 1.00 96.94 224 PHE A O 1
ATOM 1758 N N . ASP A 1 225 ? -8.612 7.249 -1.722 1.00 95.88 225 ASP A N 1
ATOM 1759 C CA . ASP A 1 225 ? -8.673 6.972 -3.159 1.00 95.88 225 ASP A CA 1
ATOM 1760 C C . ASP A 1 225 ? -8.510 8.314 -3.884 1.00 95.88 225 ASP A C 1
ATOM 1762 O O . ASP A 1 225 ? -8.931 9.352 -3.353 1.00 95.88 225 ASP A O 1
ATOM 1766 N N . ASP A 1 226 ? -7.898 8.313 -5.059 1.00 88.00 226 ASP A N 1
ATOM 1767 C CA . ASP A 1 226 ? -7.737 9.499 -5.893 1.00 88.00 226 ASP A CA 1
ATOM 1768 C C . ASP A 1 226 ? -8.968 9.772 -6.773 1.00 88.00 226 ASP A C 1
ATOM 1770 O O . ASP A 1 226 ? -9.116 10.918 -7.227 1.00 88.00 226 ASP A O 1
ATOM 1774 N N . TRP A 1 227 ? -9.883 8.796 -6.960 1.00 63.12 227 TRP A N 1
ATOM 1775 C CA . TRP A 1 227 ? -11.133 9.024 -7.708 1.00 63.12 227 TRP A CA 1
ATOM 1776 C C . TRP A 1 227 ? -12.313 8.059 -7.458 1.00 63.12 227 TRP A C 1
ATOM 1778 O O . TRP A 1 227 ? -12.215 6.837 -7.732 1.00 63.12 227 TRP A O 1
#

Secondary structure (DSSP, 8-state):
------PPP----------HHHHHHHHHHHHHTTSSS-----------------------------------------PPP--------SSSSS---SEEEE-SBTTTEES-GGGS--SSPEE-TTS-EE-TT--EEEE-TTHHHHHHHHHH-GGGTT-EEEEEE--S-HHHHHHHHHHSBSSTTS-BHHHHEEEEEESSS-HHHHHHHHHHHH---GGGEEEE---

pLDDT: mean 70.46, std 30.37, range [22.11, 98.75]

Foldseek 3Di:
DDDDDDDDDDDDDDDDDDAPVVVCVVVVVVVVVVPPPDDDDDDDDDDDDDDDDDDDDDDDDDDDDDDDDDDDDDDDDDDPDPDDDDDDDPPPPDDQFLEEEEEPDVTFWDDPPVVAPADPWDADPVLWIAHPVRDTGGTDPCQLVVLCCCVPPPSNVNRAYAYAYQDQVQVRSLNQQQRHFSYPVGDGNNVRHPYYNYHHDDSVVVVVVVCVVVVGDPSRYHYYDND

Sequence (227 aa):
MVSCCPYSLLQTPVTRILNNSLVLVAVTLLICLSSAFTFNLGQKHEKFCAVETDRAADSATALYARSKGRQDGGRQQPAAAAQNPAAHNPRLGKTIPRLVVFDLDFTVWRPEMYELAGAPFTRTEDGRVFDRAWEEVRPFPDVRAVLERISTSAEFAGCEVAAASRTDRVAWAQECLRLLDAHGGGGRMADVFRYKEIYPGTKTRHFERLRAVSGVDYEDMLFFDDW

Organism: Heterosigma akashiwo (NCBI:txid2829)

InterPro domains:
  IPR010033 HAD-superfamily phosphatase, subfamily IIIC [TIGR01681] (99-226)
  IPR010036 Magnesium-dependent phosphatase-1, eukaryotic/archaeal-type [PF12689] (96-226)
  IPR010036 Magnesium-dependent phosphatase-1, eukaryotic/archaeal-type [PTHR17901] (92-226)
  IPR010036 Magnesium-dependent phosphatase-1, eukaryotic/archaeal-type [TIGR01685] (97-226)
  IPR023214 HAD superfamily [G3DSA:3.40.50.1000] (87-227)
  IPR036412 HAD-like superfamily [SSF56784] (98-226)